Protein AF-A0AA36DBL9-F1 (afdb_monomer_lite)

InterPro domains:
  IPR052501 Alpha-1-2 Fucosyltransferase [PTHR22898] (93-214)

pLDDT: mean 71.45, std 17.38, range [30.16, 93.94]

Organism: NCBI:txid96644

Sequence (233 aa):
MPTIKLHEKGCCRFSSLGALMGRNETALLGTGRYFQSHLYFSHLRTEILKWMQPSKNVTAEAEKVLRKRDVSGNVLCVHARRGDFIHGQADKIGTVFLFSNDPGWLNSTFSAVFHGANRISNGYKTSSLRYIFPDTKSNFVTLVLAHFYCNRVLITAPPSTFAWFMGFLAANGTGKVHFSETYAKPGGGLEKQLIPSEFFLPDWVPLRMHDTSNFEEIRIDEIRPFIPLKNKA

Radius of gyration: 19.04 Å; chains: 1; bounding box: 51×41×48 Å

Secondary structure (DSSP, 8-state):
--EEE-S-S-SS----GGGGTT---S--EEE-S----HHHHGGGHHHHHHHTPPPHHHHHHHHHHHHTTT--SBEEEEEE--SS---------SEEEEEES-HHHHHHHHHHHHHHGGGSSTT---TT-EEE----S-HHHHHHHHHHH-SEEEESSTT-HHHHHHHHHHHHHTPEEEEESGGGSSSSSGGGG--HHHHS-TT-EEE-TT-SSSPPP--GGGSPBP--GGG--

Foldseek 3Di:
DAEDEDAAPAEAFDDDPVVVPPDPDPDYHYDHPLPFFCVVPVVVLLVVLVVLPDDPVLLVLLVVLPVVFPAWWFEEEEEDEPDPDDDFADDDDTEYEYEYPCVPCVVVVVCCRLVVCVVDDDDDDSPHYHYRYRPDPDLSSVLVCQLCAHLEYEAAQQRDSSRSSSQCNGPNRNRAAEHAPVNCDCDDPSNVVHDPNGRDDPRHHYADRPDPPDGDDPDSVSGDIDDRPVRVD

Structure (mmCIF, N/CA/C/O backbone):
data_AF-A0AA36DBL9-F1
#
_entry.id   AF-A0AA36DBL9-F1
#
loop_
_atom_site.group_PDB
_atom_site.id
_atom_site.type_symbol
_atom_site.label_atom_id
_atom_site.label_alt_id
_atom_site.label_comp_id
_atom_site.label_asym_id
_atom_site.label_entity_id
_atom_site.label_seq_id
_atom_site.pdbx_PDB_ins_code
_atom_site.Cartn_x
_atom_site.Cartn_y
_atom_site.Cartn_z
_atom_site.occupancy
_atom_site.B_iso_or_equiv
_atom_site.auth_seq_id
_atom_site.auth_comp_id
_atom_site.auth_asym_id
_atom_site.auth_atom_id
_atom_site.pdbx_PDB_model_num
ATOM 1 N N . MET A 1 1 ? -15.999 18.996 21.331 1.00 67.31 1 MET A N 1
ATOM 2 C CA . MET A 1 1 ? -15.986 17.573 20.926 1.00 67.31 1 MET A CA 1
ATOM 3 C C . MET A 1 1 ? -14.985 16.857 21.821 1.00 67.31 1 MET A C 1
ATOM 5 O O . MET A 1 1 ? -13.871 17.362 21.913 1.00 67.31 1 MET A O 1
ATOM 9 N N . PRO A 1 2 ? -15.365 15.793 22.548 1.00 77.56 2 PRO A N 1
ATOM 10 C CA . PRO A 1 2 ? -14.446 15.074 23.431 1.00 77.56 2 PRO A CA 1
ATOM 11 C C . PRO A 1 2 ? -13.316 14.417 22.635 1.00 77.56 2 PRO A C 1
ATOM 13 O O . PRO A 1 2 ? -13.565 13.832 21.580 1.00 77.56 2 PRO A O 1
ATOM 16 N N . THR A 1 3 ? -12.090 14.494 23.149 1.00 78.88 3 THR A N 1
ATOM 17 C CA . THR A 1 3 ? -10.909 13.883 22.524 1.00 78.88 3 THR A CA 1
ATOM 18 C C . THR A 1 3 ? -10.550 12.588 23.238 1.00 78.88 3 THR A C 1
ATOM 20 O O . THR A 1 3 ? -10.409 12.577 24.460 1.00 78.88 3 THR A O 1
ATOM 23 N N . ILE A 1 4 ? -10.354 11.506 22.484 1.00 77.62 4 ILE A N 1
ATOM 24 C CA . ILE A 1 4 ? -9.941 10.203 23.010 1.00 77.62 4 ILE A CA 1
ATOM 25 C C . ILE A 1 4 ? -8.613 9.801 22.383 1.00 77.62 4 ILE A C 1
ATOM 27 O O . ILE A 1 4 ? -8.449 9.781 21.166 1.00 77.62 4 ILE A O 1
ATOM 31 N N . LYS A 1 5 ? -7.673 9.453 23.256 1.00 74.56 5 LYS A N 1
ATOM 32 C CA . LYS A 1 5 ? -6.329 8.996 22.924 1.00 74.56 5 LYS A CA 1
ATOM 33 C C . LYS A 1 5 ? -6.355 7.494 22.634 1.00 74.56 5 LYS A C 1
ATOM 35 O O . LYS A 1 5 ? -6.494 6.683 23.546 1.00 74.56 5 LYS A O 1
ATOM 40 N N . LEU A 1 6 ? -6.226 7.131 21.365 1.00 74.38 6 LEU A N 1
ATOM 41 C CA . LEU A 1 6 ? -6.146 5.762 20.861 1.00 74.38 6 LEU A CA 1
ATOM 42 C C . LEU A 1 6 ? -4.704 5.484 20.419 1.00 74.38 6 LEU A C 1
ATOM 44 O O . LEU A 1 6 ? -4.117 6.279 19.697 1.00 74.38 6 LEU A O 1
ATOM 48 N N . HIS A 1 7 ? -4.123 4.352 20.820 1.00 71.62 7 HIS A N 1
ATOM 49 C CA . HIS A 1 7 ? -2.805 3.912 20.336 1.00 71.62 7 HIS A CA 1
ATOM 50 C C . HIS A 1 7 ? -1.670 4.967 20.473 1.00 71.62 7 HIS A C 1
ATOM 52 O O . HIS A 1 7 ? -0.977 5.303 19.512 1.00 71.62 7 HIS A O 1
ATOM 58 N N . GLU A 1 8 ? -1.475 5.524 21.678 1.00 66.69 8 GLU A N 1
ATOM 59 C CA . GLU A 1 8 ? -0.403 6.512 21.930 1.00 66.69 8 GLU A CA 1
ATOM 60 C C . GLU A 1 8 ? 0.987 5.899 22.141 1.00 66.69 8 GLU A C 1
ATOM 62 O O . GLU A 1 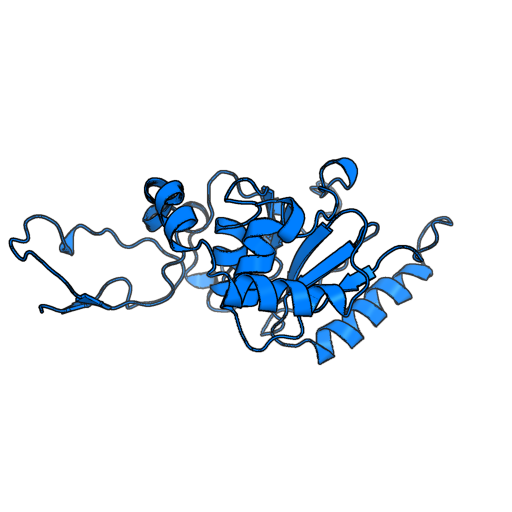8 ? 2.002 6.535 21.844 1.00 66.69 8 GLU A O 1
ATOM 67 N N . LYS A 1 9 ? 1.050 4.688 22.709 1.00 60.41 9 LYS A N 1
ATOM 68 C CA . LYS A 1 9 ? 2.303 4.044 23.120 1.00 60.41 9 LYS A CA 1
ATOM 69 C C . LYS A 1 9 ? 2.741 3.004 22.098 1.00 60.41 9 LYS A C 1
ATOM 71 O O . LYS 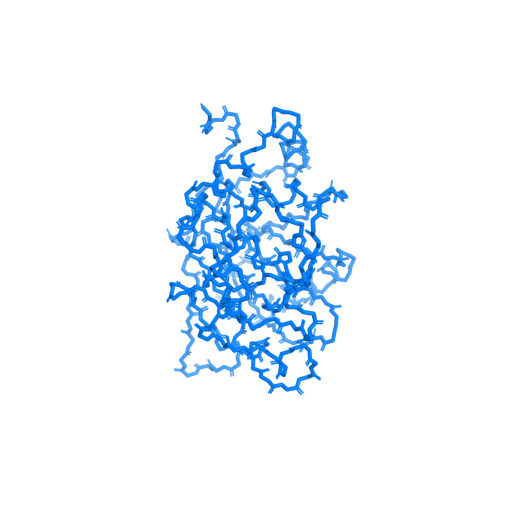A 1 9 ? 2.401 1.830 22.205 1.00 60.41 9 LYS A O 1
ATOM 76 N N . GLY A 1 10 ? 3.561 3.466 21.161 1.00 62.12 10 GLY A N 1
ATOM 77 C CA . GLY A 1 10 ? 4.252 2.628 20.191 1.00 62.12 10 GLY A CA 1
ATOM 78 C C . GLY A 1 10 ? 3.613 2.626 18.808 1.00 62.12 10 GLY A C 1
ATOM 79 O O . GLY A 1 10 ? 2.886 3.545 18.436 1.00 62.12 10 GLY A O 1
ATOM 80 N N . CYS A 1 11 ? 3.954 1.602 18.037 1.00 65.75 11 CYS A N 1
ATOM 81 C CA . CYS A 1 11 ? 3.470 1.345 16.693 1.00 65.75 11 CYS A CA 1
ATOM 82 C C . CYS A 1 11 ? 3.052 -0.124 16.547 1.00 65.75 11 CYS A C 1
ATOM 84 O O . CYS A 1 11 ? 3.432 -0.979 17.347 1.00 65.75 11 CYS A O 1
ATOM 86 N N . CYS 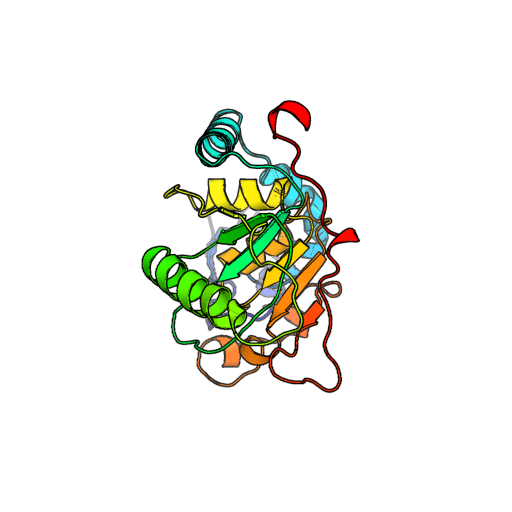A 1 12 ? 2.332 -0.416 15.464 1.00 71.62 12 CYS A N 1
ATOM 87 C CA . CYS A 1 12 ? 2.198 -1.767 14.915 1.00 71.62 12 CYS A CA 1
ATOM 88 C C . CYS A 1 12 ? 1.517 -2.826 15.817 1.00 71.62 12 CYS A C 1
ATOM 90 O O . CYS A 1 12 ? 1.760 -4.021 15.644 1.00 71.62 12 CYS A O 1
ATOM 92 N N . ARG A 1 13 ? 0.635 -2.400 16.734 1.00 77.00 13 ARG A N 1
ATOM 93 C CA . ARG A 1 13 ? -0.280 -3.282 17.489 1.00 77.00 13 ARG A CA 1
ATOM 94 C C . ARG A 1 13 ? -1.725 -2.842 17.330 1.00 77.00 13 ARG A C 1
ATOM 96 O O . ARG A 1 13 ? -2.008 -1.658 17.132 1.00 77.00 13 ARG A O 1
ATOM 103 N N . PHE A 1 14 ? -2.650 -3.772 17.489 1.00 81.44 14 PHE A N 1
ATOM 104 C CA . PHE A 1 14 ? -4.036 -3.424 17.735 1.00 81.44 14 PHE A CA 1
ATOM 105 C C . PHE A 1 14 ? -4.195 -2.865 19.157 1.00 81.44 14 PHE A C 1
ATOM 107 O O . PHE A 1 14 ? -3.431 -3.144 20.082 1.00 81.44 14 PHE A O 1
ATOM 114 N N . SER A 1 15 ? -5.177 -1.998 19.342 1.00 79.31 15 SER A N 1
ATOM 115 C CA . SER A 1 15 ? -5.588 -1.497 20.647 1.00 79.31 15 SER A CA 1
ATOM 116 C C . SER A 1 15 ? -7.101 -1.488 20.635 1.00 79.31 15 SER A C 1
ATOM 118 O O . SER A 1 15 ? -7.711 -0.832 19.791 1.00 79.31 15 SER A O 1
ATOM 120 N N . SER A 1 16 ? -7.704 -2.280 21.520 1.00 75.69 16 SER A N 1
ATOM 121 C CA . SER A 1 16 ? -9.142 -2.503 21.483 1.00 75.69 16 SER A CA 1
ATOM 122 C C . SER A 1 16 ? -9.899 -1.191 21.673 1.00 75.69 16 SER A C 1
ATOM 124 O O . SER A 1 16 ? -9.593 -0.377 22.546 1.00 75.69 16 SER A O 1
ATOM 126 N N . LEU A 1 17 ? -10.947 -1.002 20.874 1.00 75.88 17 LEU A N 1
ATOM 127 C CA . LEU A 1 17 ? -11.831 0.160 20.973 1.00 75.88 17 LEU A CA 1
ATOM 128 C C . LEU A 1 17 ? -12.802 0.058 22.167 1.00 75.88 17 LEU A C 1
ATOM 130 O O . LEU A 1 17 ? -13.795 0.774 22.220 1.00 75.88 17 LEU A O 1
ATOM 134 N N . GLY A 1 18 ? -12.509 -0.796 23.158 1.00 72.69 18 GLY A N 1
ATOM 135 C CA . GLY A 1 18 ? -13.326 -0.982 24.362 1.00 72.69 18 GLY A CA 1
ATOM 136 C C . GLY A 1 18 ? -13.530 0.313 25.154 1.00 72.69 18 GLY A C 1
ATOM 137 O O . GLY A 1 18 ? -14.604 0.529 25.698 1.00 72.69 18 GLY A O 1
ATOM 138 N N . ALA A 1 19 ? -12.558 1.232 25.122 1.00 69.81 19 ALA A N 1
ATOM 139 C CA . ALA A 1 19 ? -12.671 2.570 25.715 1.00 69.81 19 ALA A CA 1
ATOM 140 C C . ALA A 1 19 ? -13.700 3.498 25.019 1.00 69.81 19 ALA A C 1
ATOM 142 O O . ALA A 1 19 ? -13.973 4.595 25.515 1.00 69.81 19 ALA A O 1
ATOM 143 N N . LEU A 1 20 ? -14.250 3.082 23.870 1.00 74.56 20 LEU A N 1
ATOM 144 C CA . LEU A 1 20 ? -15.344 3.748 23.156 1.00 74.56 20 LEU A CA 1
ATOM 145 C C . LEU A 1 20 ? -16.716 3.105 23.435 1.00 74.56 20 LEU A C 1
ATOM 147 O O . LEU A 1 20 ? -17.738 3.695 23.092 1.00 74.56 20 LEU A O 1
ATOM 151 N N . MET A 1 21 ? -16.762 1.917 24.046 1.00 76.88 21 MET A N 1
ATOM 152 C CA . MET A 1 21 ? -18.011 1.205 24.334 1.00 76.88 21 MET A CA 1
ATOM 153 C C . MET A 1 21 ? -18.768 1.871 25.490 1.00 76.88 21 MET A C 1
ATOM 155 O O . MET A 1 21 ? -18.160 2.333 26.453 1.00 76.88 21 MET A O 1
ATOM 159 N N . GLY A 1 22 ? -20.102 1.910 25.407 1.00 76.50 22 GLY A N 1
ATOM 160 C CA . GLY A 1 22 ? -20.957 2.503 26.448 1.00 76.50 22 GLY A CA 1
ATOM 161 C C . GLY A 1 22 ? -20.889 4.034 26.541 1.00 76.50 22 GLY A C 1
ATOM 162 O O . GLY A 1 22 ? -21.310 4.606 27.544 1.00 76.50 22 GLY A O 1
ATOM 163 N N . ARG A 1 23 ? -20.342 4.701 25.519 1.00 79.56 23 ARG A N 1
ATOM 164 C CA . ARG A 1 23 ? -20.275 6.162 25.427 1.00 79.56 23 ARG A CA 1
ATOM 165 C C . ARG A 1 23 ? -21.543 6.743 24.805 1.00 79.56 23 ARG A C 1
ATOM 167 O O . ARG A 1 23 ? -22.031 6.228 23.805 1.00 79.56 23 ARG A O 1
ATOM 174 N N . ASN A 1 24 ? -22.025 7.849 25.372 1.00 84.06 24 ASN A N 1
ATOM 175 C CA . ASN A 1 24 ? -23.260 8.516 24.943 1.00 84.06 24 ASN A CA 1
ATOM 176 C C . ASN A 1 24 ? -23.015 9.698 23.987 1.00 84.06 24 ASN A C 1
ATOM 178 O O . ASN A 1 24 ? -23.967 10.339 23.544 1.00 84.06 24 ASN A O 1
ATOM 182 N N . GLU A 1 25 ? -21.759 10.046 23.693 1.00 85.25 25 GLU A N 1
ATOM 183 C CA . GLU A 1 25 ? -21.456 11.195 22.840 1.00 85.25 25 GLU A CA 1
ATOM 184 C C . GLU A 1 25 ? -21.626 10.866 21.352 1.00 85.25 25 GLU A C 1
ATOM 186 O O . GLU A 1 25 ? -21.047 9.913 20.837 1.00 85.25 25 GLU A O 1
ATOM 191 N N . THR A 1 26 ? -22.365 11.713 20.633 1.00 81.94 26 THR A N 1
ATOM 192 C CA . THR A 1 26 ? -22.662 11.538 19.199 1.00 81.94 26 THR A CA 1
ATOM 193 C C . THR A 1 26 ? -21.453 11.733 18.279 1.00 81.94 26 THR A C 1
ATOM 195 O O . THR A 1 26 ? -21.510 11.371 17.106 1.00 81.94 26 THR A O 1
ATOM 198 N N . ALA A 1 27 ? -20.363 12.321 18.783 1.00 79.25 27 ALA A N 1
ATOM 199 C CA . ALA A 1 27 ? -19.151 12.596 18.022 1.00 79.25 27 ALA A CA 1
ATOM 200 C C . ALA A 1 27 ? -17.919 12.640 18.943 1.00 79.25 27 ALA A C 1
ATOM 202 O O . ALA A 1 27 ? -17.899 13.370 19.937 1.00 79.25 27 ALA A O 1
ATOM 203 N N . LEU A 1 28 ? -16.868 11.898 18.582 1.00 79.88 28 LEU A N 1
ATOM 204 C CA . LEU A 1 28 ? -15.614 11.771 19.334 1.00 79.88 28 LEU A CA 1
ATOM 205 C C . LEU A 1 28 ? -14.413 12.062 18.424 1.00 79.88 28 LEU A C 1
ATOM 207 O O . LEU A 1 28 ? -14.363 11.586 17.291 1.00 79.88 28 LEU A O 1
ATOM 211 N N . LEU A 1 29 ? -13.434 12.826 18.912 1.00 80.06 29 LEU A N 1
ATOM 212 C CA . LEU A 1 29 ? -12.180 13.084 18.204 1.00 80.06 29 LEU A CA 1
ATOM 213 C C . LEU A 1 29 ? -11.121 12.065 18.644 1.00 80.06 29 LEU A C 1
ATOM 215 O O . LEU A 1 29 ? -10.541 12.189 19.721 1.00 80.06 29 LEU A O 1
ATOM 219 N N . GLY A 1 30 ? -10.859 11.059 17.813 1.00 76.38 30 GLY A N 1
ATOM 220 C CA . GLY A 1 30 ? -9.764 10.115 18.039 1.00 76.38 30 GLY A CA 1
ATOM 221 C C . GLY A 1 30 ? -8.406 10.737 17.700 1.00 76.38 30 GLY A C 1
ATOM 222 O O . GLY A 1 30 ? -8.187 11.143 16.561 1.00 76.38 30 GLY A O 1
ATOM 223 N N . THR A 1 31 ? -7.476 10.777 18.653 1.00 74.81 31 THR A N 1
ATOM 224 C CA . THR A 1 31 ? -6.057 11.081 18.401 1.00 74.81 31 THR A CA 1
ATOM 225 C C . THR A 1 31 ? -5.219 9.828 18.597 1.00 74.81 31 THR A C 1
ATOM 227 O O . THR A 1 31 ? -5.442 9.071 19.535 1.00 74.81 31 THR A O 1
ATOM 230 N N . GLY A 1 32 ? -4.250 9.590 17.715 1.00 76.19 32 GLY A N 1
ATOM 231 C CA . GLY A 1 32 ? -3.418 8.393 17.775 1.00 76.19 32 GLY A CA 1
ATOM 232 C C . GLY A 1 32 ? -2.296 8.394 16.755 1.00 76.19 32 GLY A C 1
ATOM 233 O O . GLY A 1 32 ? -2.174 9.323 15.954 1.00 76.19 32 GLY A O 1
ATOM 234 N N . ARG A 1 33 ? -1.455 7.360 16.795 1.00 74.88 33 ARG A N 1
ATOM 235 C CA . ARG A 1 33 ? -0.326 7.200 15.871 1.00 74.88 33 ARG A CA 1
ATOM 236 C C . ARG A 1 33 ? -0.463 5.926 15.052 1.00 74.88 33 ARG A C 1
ATOM 238 O O . ARG A 1 33 ? -1.041 4.948 15.507 1.00 74.88 33 ARG A O 1
ATOM 245 N N . TYR A 1 34 ? 0.146 5.945 13.870 1.00 75.06 34 TYR A N 1
ATOM 246 C CA . TYR A 1 34 ? 0.385 4.806 12.980 1.00 75.06 34 TYR A CA 1
ATOM 247 C C . TYR A 1 34 ? -0.856 4.089 12.426 1.00 75.06 34 TYR A C 1
ATOM 249 O O . TYR A 1 34 ? -0.953 4.015 11.208 1.00 75.06 34 TYR A O 1
ATOM 257 N N . PHE A 1 35 ? -1.799 3.612 13.251 1.00 80.56 35 PHE A N 1
ATOM 258 C CA . PHE A 1 35 ? -3.022 2.910 12.827 1.00 80.56 35 PHE A CA 1
ATOM 259 C C . PHE A 1 35 ? -2.745 1.896 11.698 1.00 80.56 35 PHE A C 1
ATOM 261 O O . PHE A 1 35 ? -3.330 1.939 10.623 1.00 80.56 35 PHE A O 1
ATOM 268 N N . GLN A 1 36 ? -1.795 0.992 11.936 1.00 83.31 36 GLN A N 1
ATOM 269 C CA . GLN A 1 36 ? -1.421 -0.076 11.007 1.00 83.31 36 GLN A CA 1
ATOM 270 C C . GLN A 1 36 ? -1.773 -1.410 11.650 1.00 83.31 36 GLN A C 1
ATOM 272 O O . GLN A 1 36 ? -0.965 -2.013 12.351 1.00 83.31 36 GLN A O 1
ATOM 277 N N . SER A 1 37 ? -3.019 -1.824 11.483 1.00 88.06 37 SER A N 1
ATOM 278 C CA . SER A 1 37 ? -3.482 -3.149 11.873 1.00 88.06 37 SER A CA 1
ATOM 279 C C . SER A 1 37 ? -4.714 -3.479 11.053 1.00 88.06 37 SER A C 1
ATOM 281 O O . SER A 1 37 ? -5.618 -2.650 10.901 1.00 88.06 37 SER A O 1
ATOM 283 N N . HIS A 1 38 ? -4.760 -4.702 10.534 1.00 90.62 38 HIS A N 1
ATOM 284 C CA . HIS A 1 38 ? -5.903 -5.159 9.758 1.00 90.62 38 HIS A CA 1
ATOM 285 C C . HIS A 1 38 ? -7.177 -5.219 10.620 1.00 90.62 38 HIS A C 1
ATOM 287 O O . HIS A 1 38 ? -8.274 -5.038 10.091 1.00 90.62 38 HIS A O 1
ATOM 293 N N . LEU A 1 39 ? -7.040 -5.400 11.938 1.00 89.31 39 LEU A N 1
ATOM 294 C CA . LEU A 1 39 ? -8.149 -5.480 12.891 1.00 89.31 39 LEU A CA 1
ATOM 295 C C . LEU A 1 39 ? -8.943 -4.165 12.990 1.00 89.31 39 LEU A C 1
ATOM 297 O O . LEU A 1 39 ? -10.153 -4.204 13.198 1.00 89.31 39 LEU A O 1
ATOM 301 N N . TYR A 1 40 ? -8.313 -3.006 12.754 1.00 86.81 40 TYR A N 1
ATOM 302 C CA . TYR A 1 40 ? -9.034 -1.727 12.684 1.00 86.81 40 TYR A CA 1
ATOM 303 C C . TYR A 1 40 ? -9.868 -1.571 11.403 1.00 86.81 40 TYR A C 1
ATOM 305 O O . TYR A 1 40 ? -10.924 -0.947 11.445 1.00 86.81 40 TYR A O 1
ATOM 313 N N . PHE A 1 41 ? -9.397 -2.090 10.262 1.00 88.88 41 PHE A N 1
ATOM 314 C CA . PHE A 1 41 ? -9.862 -1.623 8.945 1.00 88.88 41 PHE A CA 1
ATOM 315 C C . PHE A 1 41 ? -10.395 -2.695 7.997 1.00 88.88 41 PHE A C 1
ATOM 317 O O . PHE A 1 41 ? -11.037 -2.340 7.013 1.00 88.88 41 PHE A O 1
ATOM 324 N N . SER A 1 42 ? -10.187 -3.989 8.255 1.00 90.62 42 SER A N 1
ATOM 325 C CA . SER A 1 42 ? -10.607 -5.047 7.314 1.00 90.62 42 SER A CA 1
ATOM 326 C C . SER A 1 42 ? -12.120 -5.064 7.096 1.00 90.62 42 SER A C 1
ATOM 328 O O . SER A 1 42 ? -12.573 -5.158 5.960 1.00 90.62 42 SER A O 1
ATOM 330 N N . HIS A 1 43 ? -12.898 -4.870 8.164 1.00 90.50 43 HIS A N 1
ATOM 331 C CA . HIS A 1 43 ? -14.359 -4.774 8.100 1.00 90.50 43 HIS A CA 1
ATOM 332 C C . HIS A 1 43 ? -14.860 -3.487 7.411 1.00 90.50 43 HIS A C 1
ATOM 334 O O . HIS A 1 43 ? -15.990 -3.445 6.939 1.00 90.50 43 HIS A O 1
ATOM 340 N N . LEU A 1 44 ? -14.011 -2.457 7.305 1.00 91.31 44 LEU A N 1
ATOM 341 C CA . LEU A 1 44 ? -14.288 -1.198 6.603 1.00 91.31 44 LEU A CA 1
ATOM 342 C C . LEU A 1 44 ? -13.630 -1.129 5.218 1.00 91.31 44 LEU A C 1
ATOM 344 O O . LEU A 1 44 ? -13.735 -0.096 4.560 1.00 91.31 44 LEU A O 1
ATOM 348 N N . ARG A 1 45 ? -12.936 -2.184 4.757 1.00 90.50 45 ARG A N 1
ATOM 349 C CA . ARG A 1 45 ? -12.069 -2.131 3.564 1.00 90.50 45 ARG A CA 1
ATOM 350 C C . ARG A 1 45 ? -12.821 -1.616 2.337 1.00 90.50 45 ARG A C 1
ATOM 352 O O . ARG A 1 45 ? -12.323 -0.718 1.669 1.00 90.50 45 ARG A O 1
ATOM 359 N N . THR A 1 46 ? -14.039 -2.102 2.103 1.00 91.94 46 THR A N 1
ATOM 360 C CA . THR A 1 46 ? -14.922 -1.650 1.013 1.00 91.94 46 THR A CA 1
ATOM 361 C C . THR A 1 46 ? -15.229 -0.152 1.075 1.00 91.94 46 THR A C 1
ATOM 363 O O . THR A 1 46 ? -15.186 0.521 0.049 1.00 91.94 46 THR A O 1
ATOM 366 N N . GLU A 1 47 ? -15.494 0.397 2.261 1.00 93.94 47 GLU A N 1
ATOM 367 C CA . GLU A 1 47 ? -15.828 1.817 2.422 1.00 93.94 47 GLU A CA 1
ATOM 368 C C . GLU A 1 47 ? -14.583 2.703 2.356 1.00 93.94 47 GLU A C 1
ATOM 370 O O . GLU A 1 47 ? -14.600 3.729 1.684 1.00 93.94 47 GLU A O 1
ATOM 375 N N . ILE A 1 48 ? -13.459 2.259 2.925 1.00 91.50 48 ILE A N 1
ATOM 376 C CA . ILE A 1 48 ? -12.164 2.939 2.790 1.00 91.50 48 ILE A CA 1
ATOM 377 C C . ILE A 1 48 ? -11.746 3.011 1.316 1.00 91.50 48 ILE A C 1
ATOM 379 O O . ILE A 1 48 ? -11.280 4.054 0.869 1.00 91.50 48 ILE A O 1
ATOM 383 N N . LEU A 1 49 ? -11.957 1.951 0.531 1.00 91.12 49 LEU A N 1
ATOM 384 C CA . LEU A 1 49 ? -11.686 1.958 -0.911 1.00 91.12 49 LEU A CA 1
ATOM 385 C C . LEU A 1 49 ? -12.584 2.941 -1.683 1.00 91.12 49 LEU A C 1
ATOM 387 O O . LEU A 1 49 ? -12.131 3.495 -2.684 1.00 91.12 49 LEU A O 1
ATOM 391 N N . LYS A 1 50 ? -13.815 3.210 -1.218 1.00 91.00 50 LYS A N 1
ATOM 392 C CA . LYS A 1 50 ? -14.675 4.281 -1.761 1.00 91.00 50 LYS A CA 1
ATOM 393 C C . LYS A 1 50 ? -14.193 5.669 -1.329 1.00 91.00 50 LYS A C 1
ATOM 395 O O . LYS A 1 50 ? -14.099 6.561 -2.164 1.00 91.00 50 LYS A O 1
ATOM 400 N N . TRP A 1 51 ? -13.851 5.859 -0.053 1.00 89.81 51 TRP A N 1
ATOM 401 C CA . TRP A 1 51 ? -13.349 7.138 0.475 1.00 89.81 51 TRP A CA 1
ATOM 402 C C . TRP A 1 51 ? -11.995 7.536 -0.128 1.00 89.81 51 TRP A C 1
ATOM 404 O O . TRP A 1 51 ? -11.712 8.720 -0.281 1.00 89.81 51 TRP A O 1
ATOM 414 N N . MET A 1 52 ? -11.173 6.551 -0.494 1.00 87.75 52 MET A N 1
ATOM 415 C CA . MET A 1 52 ? -9.869 6.741 -1.132 1.00 87.75 52 MET A CA 1
ATOM 416 C C . MET A 1 52 ? -9.945 6.848 -2.666 1.00 87.75 52 MET A C 1
ATOM 418 O O . MET A 1 52 ? -8.897 6.938 -3.308 1.00 87.75 52 MET A O 1
ATOM 422 N N . GLN A 1 53 ? -11.144 6.881 -3.268 1.00 89.81 53 GLN A N 1
ATOM 423 C CA . GLN A 1 53 ? -11.279 7.208 -4.690 1.00 89.81 53 GLN A CA 1
ATOM 424 C C . GLN A 1 53 ? -10.769 8.635 -4.947 1.00 89.81 53 GLN A C 1
ATOM 426 O O . GLN A 1 53 ? -11.245 9.586 -4.319 1.00 89.81 53 GLN A O 1
ATOM 431 N N . PRO A 1 54 ? -9.800 8.835 -5.856 1.00 89.44 54 PRO A N 1
ATOM 432 C CA . PRO A 1 54 ? -9.261 10.160 -6.112 1.00 89.44 54 PRO A CA 1
ATOM 433 C C . PRO A 1 54 ? -10.263 11.064 -6.823 1.00 89.44 54 PRO A C 1
ATOM 435 O O . PRO A 1 54 ? -11.044 10.645 -7.676 1.00 89.44 54 PRO A O 1
ATOM 438 N N . SER A 1 55 ? -10.134 12.366 -6.577 1.00 90.38 55 SER A N 1
ATOM 439 C CA . SER A 1 55 ? -10.762 13.366 -7.436 1.00 90.38 55 SER A CA 1
ATOM 440 C C . SER A 1 55 ? -10.174 13.332 -8.856 1.00 90.38 55 SER A C 1
ATOM 442 O O . SER A 1 55 ? -9.056 12.852 -9.090 1.00 90.38 55 SER A O 1
ATOM 444 N N . LYS A 1 56 ? -10.892 13.923 -9.820 1.00 89.56 56 LYS A N 1
ATOM 445 C CA . LYS A 1 56 ? -10.416 14.075 -11.209 1.00 89.56 56 LYS A CA 1
ATOM 446 C C . LYS A 1 56 ? -9.039 14.758 -11.284 1.00 89.56 56 LYS A C 1
ATOM 448 O O . LYS A 1 56 ? -8.211 14.371 -12.103 1.00 89.56 56 LYS A O 1
ATOM 453 N N . ASN A 1 57 ? -8.763 15.710 -10.388 1.00 90.00 57 ASN A N 1
ATOM 454 C CA . ASN A 1 57 ? -7.488 16.432 -10.339 1.00 90.00 57 ASN A CA 1
ATOM 455 C C . ASN A 1 57 ? -6.327 15.531 -9.894 1.00 90.00 57 ASN A C 1
ATOM 457 O O . ASN A 1 57 ? -5.285 15.518 -10.544 1.00 90.00 57 ASN A O 1
ATOM 461 N N . VAL A 1 58 ? -6.520 14.734 -8.835 1.00 89.62 58 VAL A N 1
ATOM 462 C CA . VAL A 1 58 ? -5.504 13.780 -8.349 1.00 89.62 58 VAL A CA 1
ATOM 463 C C . VAL A 1 58 ? -5.272 12.666 -9.373 1.00 89.62 58 VAL A C 1
ATOM 465 O O . VAL A 1 58 ? -4.132 12.293 -9.633 1.00 89.62 58 VAL A O 1
ATOM 468 N N . THR A 1 59 ? -6.340 12.192 -10.020 1.00 89.06 59 THR A N 1
ATOM 469 C CA . THR A 1 59 ? -6.273 11.233 -11.137 1.00 89.06 59 THR A CA 1
ATOM 470 C C . THR A 1 59 ? -5.420 11.783 -12.285 1.00 89.06 59 THR A C 1
ATOM 472 O O . THR A 1 59 ? -4.520 11.105 -12.777 1.00 89.06 59 THR A O 1
ATOM 475 N N . ALA A 1 60 ? -5.640 13.042 -12.677 1.00 88.25 60 ALA A N 1
ATOM 476 C CA . ALA A 1 60 ? -4.860 13.704 -13.720 1.00 88.25 60 ALA A CA 1
ATOM 477 C C . ALA A 1 60 ? -3.394 13.954 -13.314 1.00 88.25 60 ALA A C 1
ATOM 479 O O . ALA A 1 60 ? -2.511 13.898 -14.170 1.00 88.25 60 ALA A O 1
ATOM 480 N N . GLU A 1 61 ? -3.100 14.212 -12.035 1.00 88.81 61 GLU A N 1
ATOM 481 C CA . GLU A 1 61 ? -1.718 14.288 -11.539 1.00 88.81 61 GLU A CA 1
ATOM 482 C C . GLU A 1 61 ? -1.028 12.918 -11.599 1.00 88.81 61 GLU A C 1
ATOM 484 O O . GLU A 1 61 ? 0.070 12.813 -12.148 1.00 88.81 61 GLU A O 1
ATOM 489 N N . ALA A 1 62 ? -1.702 11.857 -11.145 1.00 86.38 62 ALA A N 1
ATOM 490 C CA . ALA A 1 62 ? -1.213 10.484 -11.248 1.00 86.38 62 ALA A CA 1
ATOM 491 C C . ALA A 1 62 ? -0.922 10.095 -12.709 1.00 86.38 62 ALA A C 1
ATOM 493 O O . ALA A 1 62 ? 0.134 9.538 -13.001 1.00 86.38 62 ALA A O 1
ATOM 494 N N . GLU A 1 63 ? -1.788 10.458 -13.663 1.00 84.94 63 GLU A N 1
ATOM 495 C CA . GLU A 1 63 ? -1.491 10.257 -15.085 1.00 84.94 63 GLU A CA 1
ATOM 496 C C . GLU A 1 63 ? -0.284 11.068 -15.577 1.00 84.94 63 GLU A C 1
ATOM 498 O O . GLU A 1 63 ? 0.511 10.543 -16.355 1.00 84.94 63 GLU A O 1
ATOM 503 N N . LYS A 1 64 ? -0.105 12.324 -15.144 1.00 84.75 64 LYS A N 1
ATOM 504 C CA . LYS A 1 64 ? 1.059 13.147 -15.533 1.00 84.75 64 LYS A CA 1
ATOM 505 C C . LYS A 1 64 ? 2.381 12.529 -15.075 1.00 84.75 64 LYS A C 1
ATOM 507 O O . LYS A 1 64 ? 3.351 12.580 -15.830 1.00 84.75 64 LYS A O 1
ATOM 512 N N . VAL A 1 65 ? 2.416 11.921 -13.886 1.00 80.19 65 VAL A N 1
ATOM 513 C CA . VAL A 1 65 ? 3.589 11.182 -13.380 1.00 80.19 65 VAL A CA 1
ATOM 514 C C . VAL A 1 65 ? 3.961 10.026 -14.319 1.00 80.19 65 VAL A C 1
ATOM 516 O O . VAL A 1 65 ? 5.142 9.801 -14.579 1.00 80.19 65 VAL A O 1
ATOM 519 N N . LEU A 1 66 ? 2.965 9.333 -14.878 1.00 76.94 66 LEU A N 1
ATOM 520 C CA . LEU A 1 66 ? 3.158 8.170 -15.752 1.00 76.94 66 LEU A CA 1
ATOM 521 C C . LEU A 1 66 ? 3.467 8.544 -17.204 1.00 76.94 66 LEU A C 1
ATOM 523 O O . LEU A 1 66 ? 4.363 7.966 -17.811 1.00 76.94 66 LEU A O 1
ATOM 527 N N . ARG A 1 67 ? 2.771 9.536 -17.772 1.00 71.56 67 ARG A N 1
ATOM 528 C CA . ARG A 1 67 ? 2.960 9.957 -19.175 1.00 71.56 67 ARG A CA 1
ATOM 529 C C . ARG A 1 67 ? 4.398 10.404 -19.469 1.00 71.56 67 ARG A C 1
ATOM 531 O O . ARG A 1 67 ? 4.869 10.204 -20.580 1.00 71.56 67 ARG A O 1
ATOM 538 N N . LYS A 1 68 ? 5.117 10.936 -18.473 1.00 64.44 68 LYS A N 1
ATOM 539 C CA . LYS A 1 68 ? 6.549 11.291 -18.565 1.00 64.44 68 LYS A CA 1
ATOM 540 C C . LYS A 1 68 ? 7.511 10.087 -18.661 1.00 64.44 68 LYS A C 1
ATOM 542 O O . LYS A 1 68 ? 8.715 10.302 -18.755 1.00 64.44 68 LYS A O 1
ATOM 547 N N . ARG A 1 69 ? 7.029 8.844 -18.533 1.00 65.88 69 ARG A N 1
ATOM 548 C CA . ARG A 1 69 ? 7.858 7.654 -18.247 1.00 65.88 69 ARG A CA 1
ATOM 549 C C . ARG A 1 69 ? 7.650 6.470 -19.206 1.00 65.88 69 ARG A C 1
ATOM 551 O O . ARG A 1 69 ? 8.178 5.402 -18.923 1.00 65.88 69 ARG A O 1
ATOM 558 N N . ASP A 1 70 ? 6.889 6.649 -20.292 1.00 66.75 70 ASP A N 1
ATOM 559 C CA . ASP A 1 70 ? 6.562 5.608 -21.291 1.00 66.75 70 ASP A CA 1
ATOM 560 C C . ASP A 1 70 ? 6.188 4.240 -20.674 1.00 66.75 70 ASP A C 1
ATOM 562 O O . ASP A 1 70 ? 6.821 3.204 -20.885 1.00 66.75 70 ASP A O 1
ATOM 566 N N . VAL A 1 71 ? 5.170 4.245 -19.814 1.00 69.94 71 VAL A N 1
ATOM 567 C CA . VAL A 1 71 ? 4.794 3.052 -19.045 1.00 69.94 71 VAL A CA 1
ATOM 568 C C . VAL A 1 71 ? 4.066 2.039 -19.926 1.00 69.94 71 VAL A C 1
ATOM 570 O O . VAL A 1 71 ? 2.985 2.315 -20.441 1.00 69.94 71 VAL A O 1
ATOM 573 N N . SER A 1 72 ? 4.619 0.833 -20.044 1.00 70.69 72 SER A N 1
ATOM 574 C CA . SER A 1 72 ? 3.958 -0.311 -20.684 1.00 70.69 72 SER A CA 1
ATOM 575 C C . SER A 1 72 ? 4.498 -1.651 -20.153 1.00 70.69 72 SER A C 1
ATOM 577 O O . SER A 1 72 ? 5.549 -1.694 -19.506 1.00 70.69 72 SER A O 1
ATOM 579 N N . GLY A 1 73 ? 3.772 -2.747 -20.400 1.00 73.56 73 GLY A N 1
ATOM 580 C CA . GLY A 1 73 ? 4.077 -4.084 -19.864 1.00 73.56 73 GLY A CA 1
ATOM 581 C C . GLY A 1 73 ? 3.500 -4.340 -18.464 1.00 73.56 73 GLY A C 1
ATOM 582 O O . GLY A 1 73 ? 2.683 -3.563 -17.971 1.00 73.56 73 GLY A O 1
ATOM 583 N N . ASN A 1 74 ? 3.904 -5.447 -17.839 1.00 73.94 74 ASN A N 1
ATOM 584 C CA . ASN A 1 74 ? 3.428 -5.878 -16.517 1.00 73.94 74 ASN A CA 1
ATOM 585 C C . ASN A 1 74 ? 3.992 -4.993 -15.393 1.00 73.94 74 ASN A C 1
ATOM 587 O O . ASN A 1 74 ? 5.166 -4.636 -15.448 1.00 73.94 74 ASN A O 1
ATOM 591 N N . VAL A 1 75 ? 3.181 -4.656 -14.380 1.00 76.00 75 VAL A N 1
ATOM 592 C CA . VAL A 1 75 ? 3.553 -3.710 -13.305 1.00 76.00 75 VAL A CA 1
ATOM 593 C C . VAL A 1 75 ? 3.727 -4.382 -11.939 1.00 76.00 75 VAL A C 1
ATOM 595 O O . VAL A 1 75 ? 2.749 -4.697 -11.263 1.00 76.00 75 VAL A O 1
ATOM 598 N N . LEU A 1 76 ? 4.980 -4.526 -11.494 1.00 81.12 76 LEU A N 1
ATOM 599 C CA . LEU A 1 76 ? 5.310 -4.857 -10.103 1.00 81.12 76 LEU A CA 1
ATOM 600 C C . LEU A 1 76 ? 5.529 -3.574 -9.303 1.00 81.12 76 LEU A C 1
ATOM 602 O O . LEU A 1 76 ? 6.257 -2.686 -9.738 1.00 81.12 76 LEU A O 1
ATOM 606 N N . CYS A 1 77 ? 4.967 -3.495 -8.103 1.00 85.31 77 CYS A N 1
ATOM 607 C CA . CYS A 1 77 ? 5.132 -2.339 -7.234 1.00 85.31 77 CYS A CA 1
ATOM 608 C C . CYS A 1 77 ? 5.976 -2.670 -6.014 1.00 85.31 77 CYS A C 1
ATOM 610 O O . CYS A 1 77 ? 5.596 -3.523 -5.222 1.00 85.31 77 CYS A O 1
ATOM 612 N N . VAL A 1 78 ? 7.093 -1.977 -5.823 1.00 80.62 78 VAL A N 1
ATOM 613 C CA . VAL A 1 78 ? 8.019 -2.220 -4.712 1.00 80.62 78 VAL A CA 1
ATOM 614 C C . VAL A 1 78 ? 8.101 -0.968 -3.856 1.00 80.62 78 VAL A C 1
ATOM 616 O O . VAL A 1 78 ? 8.502 0.083 -4.347 1.00 80.62 78 VAL A O 1
ATOM 619 N N . HIS A 1 79 ? 7.768 -1.072 -2.571 1.00 82.19 79 HIS A N 1
ATOM 620 C CA . HIS A 1 79 ? 8.129 -0.043 -1.602 1.00 82.19 79 HIS A CA 1
ATOM 621 C C . HIS A 1 79 ? 9.466 -0.389 -0.955 1.00 82.19 79 HIS A C 1
ATOM 623 O O . HIS A 1 79 ? 9.573 -1.378 -0.223 1.00 82.19 79 HIS A O 1
ATOM 629 N N . ALA A 1 80 ? 10.441 0.494 -1.161 1.00 68.31 80 ALA A N 1
ATOM 630 C CA . ALA A 1 80 ? 11.754 0.457 -0.541 1.00 68.31 80 ALA A CA 1
ATOM 631 C C . ALA A 1 80 ? 11.961 1.690 0.347 1.00 68.31 80 ALA A C 1
ATOM 633 O O . ALA A 1 80 ? 11.969 2.825 -0.133 1.00 68.31 80 ALA A O 1
ATOM 634 N N . ARG A 1 81 ? 12.185 1.470 1.646 1.00 61.94 81 ARG A N 1
ATOM 635 C CA . ARG A 1 81 ? 12.510 2.527 2.615 1.00 61.94 81 ARG A CA 1
ATOM 636 C C . ARG A 1 81 ? 13.886 2.262 3.201 1.00 61.94 81 ARG A C 1
ATOM 638 O O . ARG A 1 81 ? 14.076 1.303 3.940 1.00 61.94 81 ARG A O 1
ATOM 645 N N . ARG A 1 82 ? 14.826 3.140 2.864 1.00 52.09 82 ARG A N 1
ATOM 646 C CA . ARG A 1 82 ? 16.247 3.046 3.210 1.00 52.09 82 ARG A CA 1
ATOM 647 C C . ARG A 1 82 ? 16.567 3.891 4.445 1.00 52.09 82 ARG A C 1
ATOM 649 O O . ARG A 1 82 ? 17.305 4.868 4.385 1.00 52.09 82 ARG A O 1
ATOM 656 N N . GLY A 1 83 ? 15.933 3.542 5.557 1.00 56.75 83 GLY A N 1
ATOM 657 C CA . GLY A 1 83 ? 16.425 3.962 6.863 1.00 56.75 83 GLY A CA 1
ATOM 658 C C . GLY A 1 83 ? 17.542 3.023 7.319 1.00 56.75 83 GLY A C 1
ATOM 659 O O . GLY A 1 83 ? 18.453 2.673 6.575 1.00 56.75 83 GLY A O 1
ATOM 660 N N . ASP A 1 84 ? 17.363 2.556 8.537 1.00 36.97 84 ASP A N 1
ATOM 661 C CA . ASP A 1 84 ? 18.077 1.563 9.331 1.00 36.97 84 ASP A CA 1
ATOM 662 C C . ASP A 1 84 ? 18.163 0.126 8.745 1.00 36.97 84 ASP A C 1
ATOM 664 O O . ASP A 1 84 ? 18.500 -0.809 9.467 1.00 36.97 84 ASP A O 1
ATOM 668 N N . PHE A 1 85 ? 17.927 -0.077 7.440 1.00 41.97 85 PHE A N 1
ATOM 669 C CA . PHE A 1 85 ? 17.836 -1.411 6.820 1.00 41.97 85 PHE A CA 1
ATOM 670 C C . PHE A 1 85 ? 18.667 -1.538 5.533 1.00 41.97 85 PHE A C 1
ATOM 672 O O . PHE A 1 85 ? 18.454 -0.806 4.564 1.00 41.97 85 PHE A O 1
ATOM 679 N N . ILE A 1 86 ? 19.600 -2.501 5.512 1.00 39.22 86 ILE A N 1
ATOM 680 C CA . ILE A 1 86 ? 20.479 -2.816 4.373 1.00 39.22 86 ILE A CA 1
ATOM 681 C C . ILE A 1 86 ? 20.477 -4.336 4.113 1.00 39.22 86 ILE A C 1
ATOM 683 O O . ILE A 1 86 ? 20.494 -5.115 5.064 1.00 39.22 86 ILE A O 1
ATOM 687 N N . HIS A 1 87 ? 20.553 -4.693 2.821 1.00 36.94 87 HIS A N 1
ATOM 688 C CA . HIS A 1 87 ? 20.769 -6.014 2.193 1.00 36.94 87 HIS A CA 1
ATOM 689 C C . HIS A 1 87 ? 19.528 -6.778 1.687 1.00 36.94 87 HIS A C 1
ATOM 691 O O . HIS A 1 87 ? 18.804 -7.430 2.427 1.00 36.94 87 HIS A O 1
ATOM 697 N N . GLY A 1 88 ? 19.375 -6.787 0.358 1.00 35.34 88 GLY A N 1
ATOM 698 C CA . GLY A 1 88 ? 18.506 -7.694 -0.395 1.00 35.34 88 GLY A CA 1
ATOM 699 C C . GLY A 1 88 ? 18.756 -7.548 -1.900 1.00 35.34 88 GLY A C 1
ATOM 700 O O . GLY A 1 88 ? 18.760 -6.429 -2.410 1.00 35.34 88 GLY A O 1
ATOM 701 N N . GLN A 1 89 ? 18.999 -8.660 -2.598 1.00 30.97 89 GLN A N 1
ATOM 702 C CA . GLN A 1 89 ? 19.053 -8.732 -4.066 1.00 30.97 89 GLN A CA 1
ATOM 703 C C . GLN A 1 89 ? 17.722 -9.283 -4.608 1.00 30.97 89 GLN A C 1
ATOM 705 O O . GLN A 1 89 ? 16.959 -9.893 -3.860 1.00 30.97 89 GLN A O 1
ATOM 710 N N . ALA A 1 90 ? 17.436 -9.057 -5.891 1.00 36.12 90 ALA A N 1
ATOM 711 C CA . ALA A 1 90 ? 16.284 -9.627 -6.592 1.00 36.12 90 ALA A CA 1
ATOM 712 C C . ALA A 1 90 ? 16.586 -9.753 -8.098 1.00 36.12 90 ALA A C 1
ATOM 714 O O . ALA A 1 90 ? 17.475 -9.065 -8.600 1.00 36.12 90 ALA A O 1
ATOM 715 N N . ASP A 1 91 ? 15.834 -10.603 -8.802 1.00 30.16 91 ASP A N 1
ATOM 716 C CA . ASP A 1 91 ? 16.030 -10.930 -10.223 1.00 30.16 91 ASP A CA 1
ATOM 717 C C . ASP A 1 91 ? 14.811 -10.575 -11.117 1.00 30.16 91 ASP A C 1
ATOM 719 O O . ASP A 1 91 ? 13.817 -10.012 -10.657 1.00 30.16 91 ASP A O 1
ATOM 723 N N . LYS A 1 92 ? 14.963 -10.791 -12.434 1.00 38.22 92 LYS A N 1
ATOM 724 C CA . LYS A 1 92 ? 14.163 -10.249 -13.567 1.00 38.22 92 LYS A CA 1
ATOM 725 C C . LYS A 1 92 ? 12.746 -10.892 -13.647 1.00 38.22 92 LYS A C 1
ATOM 727 O O . LYS A 1 92 ? 12.571 -11.966 -13.096 1.00 38.22 92 LYS A O 1
ATOM 732 N N . ILE A 1 93 ? 11.692 -10.386 -14.322 1.00 32.91 93 ILE A N 1
ATOM 733 C CA . ILE A 1 93 ? 11.490 -9.391 -15.412 1.00 32.91 93 ILE A CA 1
ATOM 734 C C . ILE A 1 93 ? 10.164 -8.602 -15.176 1.00 32.91 93 ILE A C 1
ATOM 736 O O . ILE A 1 93 ? 9.222 -9.147 -14.612 1.00 32.91 93 ILE A O 1
ATOM 740 N N . GLY A 1 94 ? 10.031 -7.357 -15.671 1.00 45.66 94 GLY A N 1
ATOM 741 C CA . GLY A 1 94 ? 8.788 -6.556 -15.655 1.00 45.66 94 GLY A CA 1
ATOM 742 C C . GLY A 1 94 ? 9.014 -5.031 -15.689 1.00 45.66 94 GLY A C 1
ATOM 743 O O . GLY A 1 94 ? 10.149 -4.561 -15.640 1.00 45.66 94 GLY A O 1
ATOM 744 N N . THR A 1 95 ? 7.949 -4.227 -15.732 1.00 46.53 95 THR A N 1
ATOM 745 C CA . THR A 1 95 ? 8.035 -2.796 -15.386 1.00 46.53 95 THR A CA 1
ATOM 746 C C . THR A 1 95 ? 7.855 -2.669 -13.875 1.00 46.53 95 THR A C 1
ATOM 748 O O . THR A 1 95 ? 6.827 -3.060 -13.324 1.00 46.53 95 THR A O 1
ATOM 751 N N . VAL A 1 96 ? 8.857 -2.133 -13.183 1.00 57.56 96 VAL A N 1
ATOM 752 C CA . VAL A 1 96 ? 8.878 -2.055 -11.722 1.00 57.56 96 VAL A CA 1
ATOM 753 C C . VAL A 1 96 ? 8.663 -0.611 -11.277 1.00 57.56 96 VAL A C 1
ATOM 755 O O . VAL A 1 96 ? 9.488 0.272 -11.513 1.00 57.56 96 VAL A O 1
ATOM 758 N N . PHE A 1 97 ? 7.544 -0.362 -10.608 1.00 54.41 97 PHE A N 1
ATOM 759 C CA . PHE A 1 97 ? 7.280 0.899 -9.930 1.00 54.41 97 PHE A CA 1
ATOM 760 C C . PHE A 1 97 ? 8.009 0.868 -8.592 1.00 54.41 97 PHE A C 1
ATOM 762 O O . PHE A 1 97 ? 7.662 0.085 -7.705 1.00 54.41 97 PHE A O 1
ATOM 769 N N . LEU A 1 98 ? 9.028 1.710 -8.455 1.00 60.38 98 LEU A N 1
ATOM 770 C CA . LEU A 1 98 ? 9.820 1.813 -7.242 1.00 60.38 98 LEU A CA 1
ATOM 771 C C . LEU A 1 98 ? 9.354 3.017 -6.423 1.00 60.38 98 LEU A C 1
ATOM 773 O O . LEU A 1 98 ? 9.559 4.178 -6.783 1.00 60.38 98 LEU A O 1
ATOM 777 N N . PHE A 1 99 ? 8.733 2.720 -5.291 1.00 57.91 99 PHE A N 1
ATOM 778 C CA . PHE A 1 99 ? 8.246 3.682 -4.320 1.00 57.91 99 PHE A CA 1
ATOM 779 C C . PHE A 1 99 ? 9.286 3.831 -3.208 1.00 57.91 99 PHE A C 1
ATOM 781 O O . PHE A 1 99 ? 9.455 2.932 -2.385 1.00 57.91 99 PHE A O 1
ATOM 788 N N . SER A 1 100 ? 9.996 4.959 -3.177 1.00 54.41 100 SER A N 1
ATOM 789 C CA . SER A 1 100 ? 10.990 5.241 -2.139 1.00 54.41 100 SER A CA 1
ATOM 790 C C . SER A 1 100 ? 10.981 6.698 -1.710 1.00 54.41 100 SER A C 1
ATOM 792 O O . SER A 1 100 ? 10.718 7.593 -2.510 1.00 54.41 100 SER A O 1
ATOM 794 N N . ASN A 1 101 ? 11.317 6.921 -0.441 1.00 53.50 101 ASN A N 1
ATOM 795 C CA . ASN A 1 101 ? 11.582 8.238 0.123 1.00 53.50 101 ASN A CA 1
ATOM 796 C C . ASN A 1 101 ? 13.020 8.735 -0.143 1.00 53.50 101 ASN A C 1
ATOM 798 O O . ASN A 1 101 ? 13.316 9.884 0.170 1.00 53.50 101 ASN A O 1
ATOM 802 N N . ASP A 1 102 ? 13.895 7.897 -0.711 1.00 51.44 102 ASP A N 1
ATOM 803 C CA . ASP A 1 102 ? 15.252 8.250 -1.153 1.00 51.44 102 ASP A CA 1
ATOM 804 C C . ASP A 1 102 ? 15.459 7.779 -2.611 1.00 51.44 102 ASP A C 1
ATOM 806 O O . ASP A 1 102 ? 16.030 6.712 -2.859 1.00 51.44 102 ASP A O 1
ATOM 810 N N . PRO A 1 103 ? 14.962 8.538 -3.609 1.00 58.06 103 PRO A N 1
ATOM 811 C CA . PRO A 1 103 ? 15.090 8.161 -5.016 1.00 58.06 103 PRO A CA 1
ATOM 812 C C . PRO A 1 103 ? 16.540 8.227 -5.518 1.00 58.06 103 PRO A C 1
ATOM 814 O O . PRO A 1 103 ? 16.873 7.537 -6.478 1.00 58.06 103 PRO A O 1
ATOM 817 N N . GLY A 1 104 ? 17.411 9.019 -4.878 1.00 55.66 104 GLY A N 1
ATOM 818 C CA . GLY A 1 104 ? 18.818 9.157 -5.260 1.00 55.66 104 GLY A CA 1
ATOM 819 C C . GLY A 1 104 ? 19.621 7.895 -4.955 1.00 55.66 104 GLY A C 1
ATOM 820 O O . GLY A 1 104 ? 20.263 7.341 -5.850 1.00 55.66 104 GLY A O 1
ATOM 821 N N . TRP A 1 105 ? 19.527 7.391 -3.720 1.00 57.12 105 TRP A N 1
ATOM 822 C CA . TRP A 1 105 ? 20.118 6.104 -3.342 1.00 57.12 105 TRP A CA 1
ATOM 823 C C . TRP A 1 105 ? 19.494 4.937 -4.095 1.00 57.12 105 TRP A C 1
ATOM 825 O O . TRP A 1 105 ? 20.199 4.008 -4.488 1.00 57.12 105 TRP A O 1
ATOM 835 N N . LEU A 1 106 ? 18.175 4.965 -4.291 1.00 56.75 106 LEU A N 1
ATOM 836 C CA . LEU A 1 106 ? 17.487 3.879 -4.970 1.00 56.75 106 LEU A CA 1
ATOM 837 C C . LEU A 1 106 ? 17.943 3.790 -6.431 1.00 56.75 106 LEU A C 1
ATOM 839 O O . LEU A 1 106 ? 18.245 2.698 -6.898 1.00 56.75 106 LEU A O 1
ATOM 843 N N . ASN A 1 107 ? 18.098 4.927 -7.118 1.00 57.59 107 ASN A N 1
ATOM 844 C CA . ASN A 1 107 ? 18.643 4.978 -8.473 1.00 57.59 107 ASN A CA 1
ATOM 845 C C . ASN A 1 107 ? 20.086 4.449 -8.547 1.00 57.59 107 ASN A C 1
ATOM 847 O O . ASN A 1 107 ? 20.379 3.632 -9.416 1.00 57.59 107 ASN A O 1
ATOM 851 N N . SER A 1 108 ? 20.983 4.843 -7.633 1.00 54.97 108 SER A N 1
ATOM 852 C CA . SER A 1 108 ? 22.370 4.347 -7.645 1.00 54.97 108 SER A CA 1
ATOM 853 C C . SER A 1 108 ? 22.480 2.869 -7.252 1.00 54.97 108 SER A C 1
ATOM 855 O O . SER A 1 108 ? 23.252 2.127 -7.859 1.00 54.97 108 SER A O 1
ATOM 857 N N . THR A 1 109 ? 21.676 2.411 -6.291 1.00 53.19 109 THR A N 1
ATOM 858 C CA . THR A 1 109 ? 21.776 1.057 -5.725 1.00 53.19 109 THR A CA 1
ATOM 859 C C . THR A 1 109 ? 21.026 0.013 -6.540 1.00 53.19 109 THR A C 1
ATOM 861 O O . THR A 1 109 ? 21.580 -1.059 -6.765 1.00 53.19 109 THR A O 1
ATOM 864 N N . PHE A 1 110 ? 19.820 0.297 -7.052 1.00 55.56 110 PHE A N 1
ATOM 865 C CA . PHE A 1 110 ? 19.169 -0.624 -7.997 1.00 55.56 110 PHE A CA 1
ATOM 866 C C . PHE A 1 110 ? 19.986 -0.735 -9.284 1.00 55.56 110 PHE A C 1
ATOM 868 O O . PHE A 1 110 ? 20.188 -1.847 -9.763 1.00 55.56 110 PHE A O 1
ATOM 875 N N . SER A 1 111 ? 20.550 0.373 -9.779 1.00 51.59 111 SER A N 1
ATOM 876 C CA . SER A 1 111 ? 21.505 0.314 -10.888 1.00 51.59 111 SER A CA 1
ATOM 877 C C . SER A 1 111 ? 22.692 -0.592 -10.543 1.00 51.59 111 SER A C 1
ATOM 879 O O . SER A 1 111 ? 22.963 -1.534 -11.279 1.00 51.59 111 SER A O 1
ATOM 881 N N . ALA A 1 112 ? 23.365 -0.392 -9.405 1.00 42.84 112 ALA A N 1
ATOM 882 C CA . ALA A 1 112 ? 24.520 -1.210 -9.023 1.00 42.84 112 ALA A CA 1
ATOM 883 C C . ALA A 1 112 ? 24.189 -2.705 -8.828 1.00 42.84 112 ALA A C 1
ATOM 885 O O . ALA A 1 112 ? 24.938 -3.560 -9.297 1.00 42.84 112 ALA A O 1
ATOM 886 N N . VAL A 1 113 ? 23.069 -3.037 -8.178 1.00 47.78 113 VAL A N 1
ATOM 887 C CA . VAL A 1 113 ? 22.668 -4.428 -7.901 1.00 47.78 113 VAL A CA 1
ATOM 888 C C . VAL A 1 113 ? 22.233 -5.150 -9.178 1.00 47.78 113 VAL A C 1
ATOM 890 O O . VAL A 1 113 ? 22.738 -6.236 -9.459 1.00 47.78 113 VAL A O 1
ATOM 893 N N . PHE A 1 114 ? 21.359 -4.549 -9.991 1.00 48.22 114 PHE A N 1
ATOM 894 C CA . PHE A 1 114 ? 20.814 -5.205 -11.186 1.00 48.22 114 PHE A CA 1
ATOM 895 C C . PHE A 1 114 ? 21.749 -5.123 -12.404 1.00 48.22 114 PHE A C 1
ATOM 897 O O . PHE A 1 114 ? 21.790 -6.066 -13.195 1.00 48.22 114 PHE A O 1
ATOM 904 N N . HIS A 1 115 ? 22.570 -4.072 -12.549 1.00 40.75 115 HIS A N 1
ATOM 905 C CA . HIS A 1 115 ? 23.667 -4.099 -13.526 1.00 40.75 115 HIS A CA 1
ATOM 906 C C . HIS A 1 115 ? 24.835 -4.978 -13.051 1.00 40.75 115 HIS A C 1
ATOM 908 O O . HIS A 1 115 ? 25.498 -5.574 -13.894 1.00 40.75 115 HIS A O 1
ATOM 914 N N . GLY A 1 116 ? 25.054 -5.142 -11.740 1.00 37.41 116 GLY A N 1
ATOM 915 C CA . GLY A 1 116 ? 26.003 -6.119 -11.188 1.00 37.41 116 GLY A CA 1
ATOM 916 C C . GLY A 1 116 ? 25.589 -7.571 -11.459 1.00 37.41 116 GLY A C 1
ATOM 917 O O . GLY A 1 116 ? 26.424 -8.394 -11.840 1.00 37.41 116 GLY A O 1
ATOM 918 N N . ALA A 1 117 ? 24.287 -7.866 -11.384 1.00 39.75 117 ALA A N 1
ATOM 919 C CA . ALA A 1 117 ? 23.704 -9.170 -11.714 1.00 39.75 117 ALA A CA 1
ATOM 920 C C . ALA A 1 117 ? 23.884 -9.598 -13.192 1.00 39.75 117 ALA A C 1
ATOM 922 O O . ALA A 1 117 ? 23.694 -10.770 -13.512 1.00 39.75 117 ALA A O 1
ATOM 923 N N . ASN A 1 118 ? 24.345 -8.716 -14.095 1.00 35.19 118 ASN A N 1
ATOM 924 C CA . ASN A 1 118 ? 24.771 -9.123 -15.447 1.00 35.19 118 ASN A CA 1
ATOM 925 C C . ASN A 1 118 ? 25.973 -10.083 -15.464 1.00 35.19 118 ASN A C 1
ATOM 927 O O . ASN A 1 118 ? 26.278 -10.641 -16.516 1.00 35.19 118 ASN A O 1
ATOM 931 N N . ARG A 1 119 ? 26.686 -10.268 -14.344 1.00 37.34 119 ARG A N 1
ATOM 932 C CA . ARG A 1 119 ? 27.877 -11.128 -14.293 1.00 37.34 119 ARG A CA 1
ATOM 933 C C . ARG A 1 119 ? 27.638 -12.563 -13.824 1.00 37.34 119 ARG A C 1
ATOM 935 O O . ARG A 1 119 ? 28.550 -13.367 -13.986 1.00 37.34 119 ARG A O 1
ATOM 942 N N . ILE A 1 120 ? 26.466 -12.912 -13.281 1.00 39.31 120 ILE A N 1
ATOM 943 C CA . ILE A 1 120 ? 26.207 -14.265 -12.751 1.00 39.31 120 ILE A CA 1
ATOM 944 C C . ILE A 1 120 ? 24.785 -14.741 -13.096 1.00 39.31 120 ILE A C 1
ATOM 946 O O . ILE A 1 120 ? 23.877 -14.638 -12.279 1.00 39.31 120 ILE A O 1
ATOM 950 N N . SER A 1 121 ? 24.602 -15.262 -14.318 1.00 34.41 121 SER A N 1
ATOM 951 C CA . SER A 1 121 ? 23.795 -16.465 -14.654 1.00 34.41 121 SER A CA 1
ATOM 952 C C . SER A 1 121 ? 23.379 -16.515 -16.139 1.00 34.41 121 SER A C 1
ATOM 954 O O . SER A 1 121 ? 22.598 -15.702 -16.631 1.00 34.41 121 SER A O 1
ATOM 956 N N . ASN A 1 122 ? 23.891 -17.526 -16.849 1.00 33.12 122 ASN A N 1
ATOM 957 C CA . ASN A 1 122 ? 23.289 -18.207 -18.007 1.00 33.12 122 ASN A CA 1
ATOM 958 C C . ASN A 1 122 ? 22.491 -17.366 -19.034 1.00 33.12 122 ASN A C 1
ATOM 960 O O . ASN A 1 122 ? 21.338 -17.665 -19.321 1.00 33.12 122 ASN A O 1
ATOM 964 N N . GLY A 1 123 ? 23.114 -16.362 -19.660 1.00 32.72 123 GLY A N 1
ATOM 965 C CA . GLY A 1 123 ? 22.701 -15.859 -20.986 1.00 32.72 123 GLY A CA 1
ATOM 966 C C . GLY A 1 123 ? 21.409 -15.028 -21.089 1.00 32.72 123 GLY A C 1
ATOM 967 O O . GLY A 1 123 ? 21.129 -14.484 -22.160 1.00 32.72 123 GLY A O 1
ATOM 968 N N . TYR A 1 124 ? 20.637 -14.860 -20.013 1.00 35.75 124 TYR A N 1
ATOM 969 C CA . TYR A 1 124 ? 19.407 -14.057 -20.025 1.00 35.75 124 TYR A CA 1
ATOM 970 C C . TYR A 1 124 ? 19.701 -12.549 -19.949 1.00 35.75 124 TYR A C 1
ATOM 972 O O . TYR A 1 124 ? 20.009 -12.019 -18.877 1.00 35.75 124 TYR A O 1
ATOM 980 N N . LYS A 1 125 ? 19.560 -11.844 -21.084 1.00 35.81 125 LYS A N 1
ATOM 981 C CA . LYS A 1 125 ? 19.743 -10.382 -21.193 1.00 35.81 125 LYS A CA 1
ATOM 982 C C . LYS A 1 125 ? 18.840 -9.616 -20.210 1.00 35.81 125 LYS A C 1
ATOM 984 O O . LYS A 1 125 ? 17.621 -9.748 -20.252 1.00 35.81 125 LYS A O 1
ATOM 989 N N . THR A 1 126 ? 19.424 -8.733 -19.394 1.00 43.38 126 THR A N 1
ATOM 990 C CA . THR A 1 126 ? 18.721 -7.865 -18.417 1.00 43.38 126 THR A CA 1
ATOM 991 C C . THR A 1 126 ? 17.881 -6.735 -19.035 1.00 43.38 126 THR A C 1
ATOM 993 O O . THR A 1 126 ? 17.327 -5.913 -18.311 1.00 43.38 126 THR A O 1
ATOM 996 N N . SER A 1 127 ? 17.831 -6.614 -20.362 1.00 46.28 127 SER A N 1
ATOM 997 C CA . SER A 1 127 ? 17.529 -5.363 -21.077 1.00 46.28 127 SER A CA 1
ATOM 998 C C . SER A 1 127 ? 16.051 -4.938 -21.141 1.00 46.28 127 SER A C 1
ATOM 1000 O O . SER A 1 127 ? 15.736 -4.005 -21.871 1.00 46.28 127 SER A O 1
ATOM 1002 N N . SER A 1 128 ? 15.142 -5.612 -20.432 1.00 51.66 128 SER A N 1
ATOM 1003 C CA . SER A 1 128 ? 13.686 -5.376 -20.498 1.00 51.66 128 SER A CA 1
ATOM 1004 C C . SER A 1 128 ? 13.056 -4.824 -19.211 1.00 51.66 128 SER A C 1
ATOM 1006 O O . SER A 1 128 ? 11.877 -4.470 -19.220 1.00 51.66 128 SER A O 1
ATOM 1008 N N . LEU A 1 129 ? 13.815 -4.718 -18.113 1.00 54.16 129 LEU A N 1
ATOM 1009 C CA . LEU A 1 129 ? 13.352 -4.090 -16.871 1.00 54.16 129 LEU A CA 1
ATOM 1010 C C . LEU A 1 129 ? 13.294 -2.562 -17.034 1.00 54.16 129 LEU A C 1
ATOM 1012 O O . LEU A 1 129 ? 14.302 -1.932 -17.354 1.00 54.16 129 LEU A O 1
ATOM 1016 N N . ARG A 1 130 ? 12.132 -1.951 -16.768 1.00 61.53 130 ARG A N 1
ATOM 1017 C CA . ARG A 1 130 ? 11.980 -0.485 -16.683 1.00 61.53 130 ARG A CA 1
ATOM 1018 C C . ARG A 1 130 ? 11.581 -0.071 -15.278 1.00 61.53 130 ARG A C 1
ATOM 1020 O O . ARG A 1 130 ? 10.616 -0.601 -14.735 1.00 61.53 130 ARG A O 1
ATOM 1027 N N . TYR A 1 131 ? 12.295 0.901 -14.719 1.00 66.75 131 TYR A N 1
ATOM 1028 C CA . TYR A 1 131 ? 12.062 1.403 -13.367 1.00 66.75 131 TYR A CA 1
ATOM 1029 C C . TYR A 1 131 ? 11.358 2.755 -13.401 1.00 66.75 131 TYR A C 1
ATOM 1031 O O . TYR A 1 131 ? 11.808 3.687 -14.070 1.00 66.75 131 TYR A O 1
ATOM 1039 N N . ILE A 1 132 ? 10.257 2.873 -12.662 1.00 66.12 132 ILE A N 1
ATOM 1040 C CA . ILE A 1 132 ? 9.481 4.109 -12.568 1.00 66.12 132 ILE A CA 1
ATOM 1041 C C . ILE A 1 132 ? 9.498 4.591 -11.130 1.00 66.12 132 ILE A C 1
ATOM 1043 O O . ILE A 1 132 ? 8.935 3.959 -10.241 1.00 66.12 132 ILE A O 1
ATOM 1047 N N . PHE A 1 133 ? 10.107 5.755 -10.941 1.00 69.88 133 PHE A N 1
ATOM 1048 C CA . PHE A 1 133 ? 10.048 6.530 -9.713 1.00 69.88 1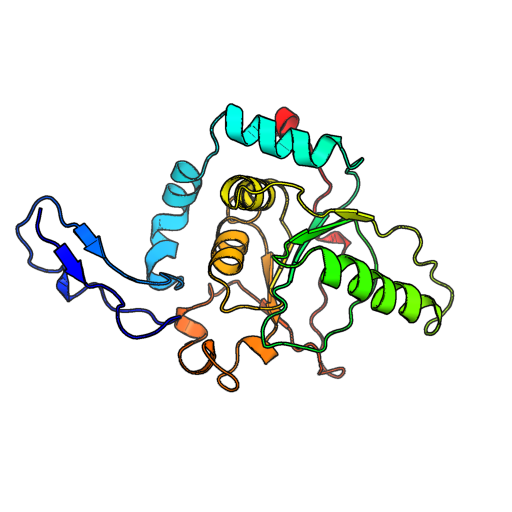33 PHE A CA 1
ATOM 1049 C C . PHE A 1 133 ? 8.920 7.557 -9.876 1.00 69.88 133 PHE A C 1
ATOM 1051 O O . PHE A 1 133 ? 9.001 8.385 -10.799 1.00 69.88 133 PHE A O 1
ATOM 1058 N N . PRO A 1 134 ? 7.865 7.520 -9.041 1.00 69.56 134 PRO A N 1
ATOM 1059 C CA . PRO A 1 134 ? 6.822 8.535 -9.051 1.00 69.56 134 PRO A CA 1
ATOM 1060 C C . PRO A 1 134 ? 7.404 9.899 -8.676 1.00 69.56 134 PRO A C 1
ATOM 1062 O O . PRO A 1 134 ? 7.665 10.184 -7.512 1.00 69.56 134 PRO A O 1
ATOM 1065 N N . ASP A 1 135 ? 7.616 10.744 -9.681 1.00 68.00 135 ASP A N 1
ATOM 1066 C CA . ASP A 1 135 ? 8.099 12.115 -9.516 1.00 68.00 135 ASP A CA 1
ATOM 1067 C C . ASP A 1 135 ? 6.941 13.027 -9.073 1.00 68.00 135 ASP A C 1
ATOM 1069 O O . ASP A 1 135 ? 6.385 13.807 -9.846 1.00 68.00 135 ASP A O 1
ATOM 1073 N N . THR A 1 136 ? 6.509 12.841 -7.825 1.00 73.31 136 THR A N 1
ATOM 1074 C CA . THR A 1 136 ? 5.517 13.671 -7.134 1.00 73.31 136 THR A CA 1
ATOM 1075 C C . THR A 1 136 ? 5.906 13.836 -5.667 1.00 73.31 136 THR A C 1
ATOM 1077 O O . THR A 1 136 ? 6.459 12.936 -5.037 1.00 73.31 136 THR A O 1
ATOM 1080 N N . LYS A 1 137 ? 5.583 15.002 -5.103 1.00 75.75 137 LYS A N 1
ATOM 1081 C CA . LYS A 1 137 ? 5.702 15.277 -3.663 1.00 75.75 137 LYS A CA 1
ATOM 1082 C C . LYS A 1 137 ? 4.467 14.807 -2.878 1.00 75.75 137 LYS A C 1
ATOM 1084 O O . LYS A 1 137 ? 4.449 14.899 -1.654 1.00 75.75 137 LYS A O 1
ATOM 1089 N N . SER A 1 138 ? 3.425 14.332 -3.566 1.00 84.94 138 SER A N 1
ATOM 1090 C CA . SER A 1 138 ? 2.155 13.926 -2.969 1.00 84.94 138 SER A CA 1
ATOM 1091 C C . SER A 1 138 ? 2.113 12.423 -2.705 1.00 84.94 138 SER A C 1
ATOM 1093 O O . SER A 1 138 ? 1.868 11.620 -3.604 1.00 84.94 138 SER A O 1
ATOM 1095 N N . ASN A 1 139 ? 2.252 12.037 -1.433 1.00 83.44 139 ASN A N 1
ATOM 1096 C CA . ASN A 1 139 ? 2.040 10.653 -0.996 1.00 83.44 139 ASN A CA 1
ATOM 1097 C C . ASN A 1 139 ? 0.658 10.115 -1.415 1.00 83.44 139 ASN A C 1
ATOM 1099 O O . ASN A 1 139 ? 0.531 8.932 -1.715 1.00 83.44 139 ASN A O 1
ATOM 1103 N N . PHE A 1 140 ? -0.374 10.962 -1.480 1.00 88.31 140 PHE A N 1
ATOM 1104 C CA . PHE A 1 140 ? -1.708 10.529 -1.899 1.00 88.31 140 PHE A CA 1
ATOM 1105 C C . PHE A 1 140 ? -1.756 10.149 -3.386 1.00 88.31 140 PHE A C 1
ATOM 1107 O O . PHE A 1 140 ? -2.312 9.111 -3.727 1.00 88.31 140 PHE A O 1
ATOM 1114 N N . VAL A 1 141 ? -1.092 10.908 -4.266 1.00 88.25 141 VAL A N 1
ATOM 1115 C CA . VAL A 1 141 ? -0.942 10.548 -5.693 1.00 88.25 141 VAL A CA 1
ATOM 1116 C C . VAL A 1 141 ? -0.202 9.217 -5.833 1.00 88.25 141 VAL A C 1
ATOM 1118 O O . VAL A 1 141 ? -0.593 8.360 -6.623 1.00 88.25 141 VAL A O 1
ATOM 1121 N N . THR A 1 142 ? 0.817 8.997 -5.006 1.00 85.56 142 THR A N 1
ATOM 1122 C CA . THR A 1 142 ? 1.564 7.739 -4.951 1.00 85.56 142 THR A CA 1
ATOM 1123 C C . THR A 1 142 ? 0.698 6.556 -4.482 1.00 85.56 142 THR A C 1
ATOM 1125 O O . THR A 1 142 ? 0.772 5.476 -5.068 1.00 85.56 142 THR A O 1
ATOM 1128 N N . LEU A 1 143 ? -0.181 6.747 -3.489 1.00 89.56 143 LEU A N 1
ATOM 1129 C CA . LEU A 1 143 ? -1.170 5.736 -3.075 1.00 89.56 143 LEU A CA 1
ATOM 1130 C C . LEU A 1 143 ? -2.234 5.478 -4.152 1.00 89.56 143 LEU A C 1
ATOM 1132 O O . LEU A 1 143 ? -2.657 4.340 -4.323 1.00 89.56 143 LEU A O 1
ATOM 1136 N N . VAL A 1 144 ? -2.634 6.497 -4.914 1.00 89.75 144 VAL A N 1
ATOM 1137 C CA . VAL A 1 144 ? -3.565 6.365 -6.048 1.00 89.75 144 VAL A CA 1
ATOM 1138 C C . VAL A 1 144 ? -2.953 5.532 -7.173 1.00 89.75 144 VAL A C 1
ATOM 1140 O O . VAL A 1 144 ? -3.623 4.657 -7.725 1.00 89.75 144 VAL A O 1
ATOM 1143 N N . LEU A 1 145 ? -1.662 5.721 -7.470 1.00 87.31 145 LEU A N 1
ATOM 1144 C CA . LEU A 1 145 ? -0.937 4.819 -8.367 1.00 87.31 145 LEU A CA 1
ATOM 1145 C C . LEU A 1 145 ? -0.997 3.373 -7.852 1.00 87.31 145 LEU A C 1
ATOM 1147 O O . LEU A 1 145 ? -1.273 2.458 -8.629 1.00 87.31 145 LEU A O 1
ATOM 1151 N N . ALA A 1 146 ? -0.826 3.164 -6.545 1.00 88.00 146 ALA A N 1
ATOM 1152 C CA . ALA A 1 146 ? -0.908 1.828 -5.971 1.00 88.00 146 ALA A CA 1
ATOM 1153 C C . ALA A 1 146 ? -2.303 1.200 -6.060 1.00 88.00 146 ALA A C 1
ATOM 1155 O O . ALA A 1 146 ? -2.451 0.052 -6.492 1.00 88.00 146 ALA A O 1
ATOM 1156 N N . HIS A 1 147 ? -3.328 1.985 -5.738 1.00 90.00 147 HIS A N 1
ATOM 1157 C CA . HIS A 1 147 ? -4.724 1.580 -5.783 1.00 90.00 147 HIS A CA 1
ATOM 1158 C C . HIS A 1 147 ? -5.154 1.074 -7.166 1.00 90.00 147 HIS A C 1
ATOM 1160 O O . HIS A 1 147 ? -5.857 0.072 -7.250 1.00 90.00 147 HIS A O 1
ATOM 1166 N N . PHE A 1 148 ? -4.694 1.696 -8.257 1.00 87.44 148 PHE A N 1
ATOM 1167 C CA . PHE A 1 148 ? -5.119 1.308 -9.608 1.00 87.44 148 PHE A CA 1
ATOM 1168 C C . PHE A 1 148 ? -4.177 0.368 -10.363 1.00 87.44 148 PHE A C 1
ATOM 1170 O O . PHE A 1 148 ? -4.645 -0.337 -11.264 1.00 87.44 148 PHE A O 1
ATOM 1177 N N . TYR A 1 149 ? -2.871 0.376 -10.083 1.00 85.38 149 TYR A N 1
ATOM 1178 C CA . TYR A 1 149 ? -1.882 -0.319 -10.921 1.00 85.38 149 TYR A CA 1
ATOM 1179 C C . TYR A 1 149 ? -1.201 -1.509 -10.249 1.00 85.38 149 TYR A C 1
ATOM 1181 O O . TYR A 1 149 ? -0.781 -2.426 -10.949 1.00 85.38 149 TYR A O 1
ATOM 1189 N N . CYS A 1 150 ? -1.128 -1.546 -8.920 1.00 87.69 150 CYS A N 1
ATOM 1190 C CA . CYS A 1 150 ? -0.362 -2.568 -8.216 1.00 87.69 150 CYS A CA 1
ATOM 1191 C C . CYS A 1 150 ? -1.217 -3.793 -7.877 1.00 87.69 150 CYS A C 1
ATOM 1193 O O . CYS A 1 150 ? -1.787 -3.874 -6.796 1.00 87.69 150 CYS A O 1
ATOM 1195 N N . ASN A 1 151 ? -1.307 -4.778 -8.776 1.00 89.94 151 ASN A N 1
ATOM 1196 C CA . ASN A 1 151 ? -1.923 -6.075 -8.441 1.00 89.94 151 ASN A CA 1
ATOM 1197 C C . ASN A 1 151 ? -0.953 -7.032 -7.717 1.00 89.94 151 ASN A C 1
ATOM 1199 O O . ASN A 1 151 ? -1.377 -8.041 -7.145 1.00 89.94 151 ASN A O 1
ATOM 1203 N N . ARG A 1 152 ? 0.345 -6.726 -7.774 1.00 88.00 152 ARG A N 1
ATOM 1204 C CA . ARG A 1 152 ? 1.421 -7.364 -7.019 1.00 88.00 152 ARG A CA 1
ATOM 1205 C C . ARG A 1 152 ? 2.226 -6.260 -6.336 1.00 88.00 152 ARG A C 1
ATOM 1207 O O . ARG A 1 152 ? 2.657 -5.306 -6.988 1.00 88.00 152 ARG A O 1
ATOM 1214 N N . VAL A 1 153 ? 2.388 -6.378 -5.022 1.00 90.19 153 VAL A N 1
ATOM 1215 C CA . VAL A 1 153 ? 3.138 -5.429 -4.189 1.00 90.19 153 VAL A CA 1
ATOM 1216 C C . VAL A 1 153 ? 4.250 -6.163 -3.446 1.00 90.19 153 VAL A C 1
ATOM 1218 O O . VAL A 1 153 ? 4.019 -7.258 -2.936 1.00 90.19 153 VAL A O 1
ATOM 1221 N N . LEU A 1 154 ? 5.426 -5.538 -3.352 1.00 86.31 154 LEU A N 1
ATOM 1222 C CA . LEU A 1 154 ? 6.562 -5.957 -2.539 1.00 86.31 154 LEU A CA 1
ATOM 1223 C C . LEU A 1 154 ? 6.907 -4.906 -1.463 1.00 86.31 154 LEU A C 1
ATOM 1225 O O . LEU A 1 154 ? 7.329 -3.782 -1.728 1.00 86.31 154 LEU A O 1
ATOM 1229 N N . ILE A 1 155 ? 6.714 -5.358 -0.234 1.00 84.69 155 ILE A N 1
ATOM 1230 C CA . ILE A 1 155 ? 7.022 -4.897 1.119 1.00 84.69 155 ILE A CA 1
ATOM 1231 C C . ILE A 1 155 ? 8.460 -4.952 1.649 1.00 84.69 155 ILE A C 1
ATOM 1233 O O . ILE A 1 155 ? 8.654 -5.731 2.579 1.00 84.69 155 ILE A O 1
ATOM 1237 N N . THR A 1 156 ? 9.476 -4.216 1.173 1.00 75.19 156 THR A N 1
ATOM 1238 C CA . THR A 1 156 ? 10.837 -4.449 1.739 1.00 75.19 156 THR A CA 1
ATOM 1239 C C . THR A 1 156 ? 11.039 -3.882 3.149 1.00 75.19 156 THR A C 1
ATOM 1241 O O . THR A 1 156 ? 11.888 -4.378 3.877 1.00 75.19 156 THR A O 1
ATOM 1244 N N . ALA A 1 157 ? 10.234 -2.900 3.565 1.00 75.50 157 ALA A N 1
ATOM 1245 C CA . ALA A 1 157 ? 10.260 -2.304 4.907 1.00 75.50 157 ALA A CA 1
ATOM 1246 C C . ALA A 1 157 ? 8.839 -2.276 5.517 1.00 75.50 157 ALA A C 1
ATOM 1248 O O . ALA A 1 157 ? 8.153 -1.245 5.444 1.00 75.50 157 ALA A O 1
ATOM 1249 N N . PRO A 1 158 ? 8.363 -3.412 6.064 1.00 79.94 158 PRO A N 1
ATOM 1250 C CA . PRO A 1 158 ? 6.964 -3.621 6.447 1.00 79.94 158 PRO A CA 1
ATOM 1251 C C . PRO A 1 158 ? 6.375 -2.643 7.488 1.00 79.94 158 PRO A C 1
ATOM 1253 O O . PRO A 1 158 ? 5.218 -2.256 7.314 1.00 79.94 158 PRO A O 1
ATOM 1256 N N . PRO A 1 159 ? 7.118 -2.157 8.510 1.00 79.06 159 PRO A N 1
ATOM 1257 C CA . PRO A 1 159 ? 6.605 -1.175 9.479 1.00 79.06 159 PRO A CA 1
ATOM 1258 C C . PRO A 1 159 ? 6.231 0.195 8.888 1.00 79.06 159 PRO A C 1
ATOM 1260 O O . PRO A 1 159 ? 5.665 1.040 9.583 1.00 79.06 159 PRO A O 1
ATOM 1263 N N . SER A 1 160 ? 6.543 0.466 7.617 1.00 79.44 160 SER A N 1
ATOM 1264 C CA . SER A 1 160 ? 6.248 1.750 6.978 1.00 79.44 160 SER A CA 1
ATOM 1265 C C . SER A 1 160 ? 4.740 1.966 6.796 1.00 79.44 160 SER A C 1
ATOM 1267 O O . SER A 1 160 ? 4.105 1.278 6.000 1.00 79.44 160 SER A O 1
ATOM 1269 N N . THR A 1 161 ? 4.174 2.983 7.459 1.00 83.31 161 THR A N 1
ATOM 1270 C CA . THR A 1 161 ? 2.750 3.369 7.344 1.00 83.31 161 THR A CA 1
ATOM 1271 C C . THR A 1 161 ? 2.318 3.572 5.902 1.00 83.31 161 THR A C 1
ATOM 1273 O O . THR A 1 161 ? 1.285 3.058 5.483 1.00 83.31 161 THR A O 1
ATOM 1276 N N . PHE A 1 162 ? 3.155 4.255 5.117 1.00 85.75 162 PHE A N 1
ATOM 1277 C CA . PHE A 1 162 ? 2.917 4.444 3.693 1.00 85.75 162 PHE A CA 1
ATOM 1278 C C . PHE A 1 162 ? 2.800 3.102 2.956 1.00 85.75 162 PHE A C 1
ATOM 1280 O O . PHE A 1 162 ? 1.861 2.901 2.192 1.00 85.75 162 PHE A O 1
ATOM 1287 N N . ALA A 1 163 ? 3.722 2.170 3.209 1.00 86.12 163 ALA A N 1
ATOM 1288 C CA . ALA A 1 163 ? 3.729 0.874 2.540 1.00 86.12 163 ALA A CA 1
ATOM 1289 C C . ALA A 1 163 ? 2.536 0.005 2.938 1.00 86.12 163 ALA A C 1
ATOM 1291 O O . ALA A 1 163 ? 1.962 -0.672 2.091 1.00 86.12 163 ALA A O 1
ATOM 1292 N N . TRP A 1 164 ? 2.144 0.060 4.213 1.00 90.69 164 TRP A N 1
ATOM 1293 C CA . TRP A 1 164 ? 0.982 -0.658 4.715 1.00 90.69 164 TRP A CA 1
ATOM 1294 C C . TRP A 1 164 ? -0.293 -0.208 3.988 1.00 90.69 164 TRP A C 1
ATOM 1296 O O . TRP A 1 164 ? -0.996 -1.036 3.416 1.00 90.69 164 TRP A O 1
ATOM 1306 N N . PHE A 1 165 ? -0.545 1.104 3.891 1.00 92.25 165 PHE A N 1
ATOM 1307 C CA . PHE A 1 165 ? -1.689 1.616 3.123 1.00 92.25 165 PHE A CA 1
ATOM 1308 C C . PHE A 1 165 ? -1.558 1.369 1.614 1.00 92.25 165 PHE A C 1
ATOM 1310 O O . PHE A 1 165 ? -2.550 1.047 0.962 1.00 92.25 165 PHE A O 1
ATOM 1317 N N . MET A 1 166 ? -0.346 1.445 1.058 1.00 92.31 166 MET A N 1
ATOM 1318 C CA . MET A 1 166 ? -0.069 1.111 -0.343 1.00 92.31 166 MET A CA 1
ATOM 1319 C C . MET A 1 166 ? -0.460 -0.343 -0.664 1.00 92.31 166 MET A C 1
ATOM 1321 O O . MET A 1 166 ? -1.098 -0.581 -1.686 1.00 92.31 166 MET A O 1
ATOM 1325 N N . GLY A 1 167 ? -0.131 -1.299 0.214 1.00 93.81 167 GLY A N 1
ATOM 1326 C CA . GLY A 1 167 ? -0.554 -2.699 0.106 1.00 93.81 167 GLY A CA 1
ATOM 1327 C C . GLY A 1 167 ? -2.050 -2.901 0.368 1.00 93.81 167 GLY A C 1
ATOM 1328 O O . GLY A 1 167 ? -2.716 -3.618 -0.371 1.00 93.81 167 GLY A O 1
ATOM 1329 N N . PHE A 1 168 ? -2.615 -2.224 1.373 1.00 93.88 168 PHE A N 1
ATOM 1330 C CA . PHE A 1 168 ? -4.032 -2.343 1.740 1.00 93.88 168 PHE A CA 1
ATOM 1331 C C . PHE A 1 168 ? -4.976 -1.931 0.601 1.00 93.88 168 PHE A C 1
ATOM 1333 O O . PHE A 1 168 ? -5.987 -2.599 0.358 1.00 93.88 168 PHE A O 1
ATOM 1340 N N . LEU A 1 169 ? -4.622 -0.853 -0.107 1.00 93.75 169 LEU A N 1
ATOM 1341 C CA . LEU A 1 169 ? -5.395 -0.267 -1.206 1.00 93.75 169 LEU A CA 1
ATOM 1342 C C . LEU A 1 169 ? -5.109 -0.912 -2.572 1.00 93.75 169 LEU A C 1
ATOM 1344 O O . LEU A 1 169 ? -5.889 -0.699 -3.501 1.00 93.75 169 LEU A O 1
ATOM 1348 N N . ALA A 1 170 ? -4.015 -1.672 -2.693 1.00 93.38 170 ALA A N 1
ATOM 1349 C CA . ALA A 1 170 ? -3.457 -2.219 -3.930 1.00 93.38 170 ALA A CA 1
ATOM 1350 C C . ALA A 1 170 ? -4.502 -2.902 -4.831 1.00 93.38 170 ALA A C 1
ATOM 1352 O O . ALA A 1 170 ? -5.242 -3.773 -4.372 1.00 93.38 170 ALA A O 1
ATOM 1353 N N . ALA A 1 171 ? -4.558 -2.514 -6.112 1.00 89.25 171 ALA A N 1
ATOM 1354 C CA . ALA A 1 171 ? -5.537 -2.997 -7.099 1.00 89.25 171 ALA A CA 1
ATOM 1355 C C . ALA A 1 171 ? -6.980 -3.051 -6.549 1.00 89.25 171 ALA A C 1
ATOM 1357 O O . ALA A 1 171 ? -7.619 -4.105 -6.552 1.00 89.25 171 ALA A O 1
ATOM 1358 N N . ASN A 1 172 ? -7.473 -1.919 -6.043 1.00 88.50 172 ASN A N 1
ATOM 1359 C CA . ASN A 1 172 ? -8.762 -1.778 -5.363 1.00 88.50 172 ASN A CA 1
ATOM 1360 C C . ASN A 1 172 ? -8.972 -2.815 -4.237 1.00 88.50 172 ASN A C 1
ATOM 1362 O O . ASN A 1 172 ? -10.012 -3.460 -4.142 1.00 88.50 172 ASN A O 1
ATOM 1366 N N . GLY A 1 173 ? -7.936 -3.035 -3.425 1.00 89.75 173 GLY A N 1
ATOM 1367 C CA . GLY A 1 173 ? -7.922 -4.030 -2.349 1.00 89.75 173 GLY A CA 1
ATOM 1368 C C . GLY A 1 173 ? -7.826 -5.498 -2.790 1.00 89.75 173 GLY A C 1
ATOM 1369 O O . GLY A 1 173 ? -7.91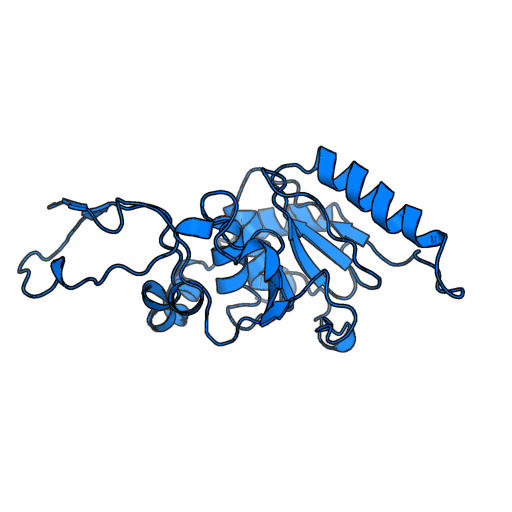8 -6.373 -1.936 1.00 89.75 173 GLY A O 1
ATOM 1370 N N . THR A 1 174 ? -7.622 -5.788 -4.081 1.00 91.38 174 THR A N 1
ATOM 1371 C CA . THR A 1 174 ? -7.460 -7.162 -4.615 1.00 91.38 174 THR A CA 1
ATOM 1372 C C . THR A 1 174 ? -6.008 -7.540 -4.941 1.00 91.38 174 THR A C 1
ATOM 1374 O O . THR A 1 174 ? -5.743 -8.622 -5.465 1.00 91.38 174 THR A O 1
ATOM 1377 N N . GLY A 1 175 ? -5.048 -6.648 -4.682 1.00 91.38 175 GLY A N 1
ATOM 1378 C CA . GLY A 1 175 ? -3.629 -6.901 -4.925 1.00 91.38 175 GLY A CA 1
ATOM 1379 C C . GLY A 1 175 ? -3.029 -7.891 -3.921 1.00 91.38 175 GLY A C 1
ATOM 1380 O O . GLY A 1 175 ? -3.220 -7.741 -2.718 1.00 91.38 175 GLY A O 1
ATOM 1381 N N . LYS A 1 176 ? -2.248 -8.865 -4.411 1.00 92.56 176 LYS A N 1
ATOM 1382 C CA . LYS A 1 176 ? -1.467 -9.779 -3.557 1.00 92.56 176 LYS A CA 1
ATOM 1383 C C . LYS A 1 176 ? -0.216 -9.046 -3.069 1.00 92.56 176 LYS A C 1
ATOM 1385 O O . LYS A 1 176 ? 0.601 -8.594 -3.883 1.00 92.56 176 LYS A O 1
ATOM 1390 N N . VAL A 1 177 ? -0.076 -8.924 -1.754 1.00 93.25 177 VAL A N 1
ATOM 1391 C CA . VAL A 1 177 ? 1.038 -8.230 -1.101 1.00 93.25 177 VAL A CA 1
ATOM 1392 C C . VAL A 1 177 ? 2.021 -9.257 -0.558 1.00 93.25 177 VAL A C 1
ATOM 1394 O O . VAL A 1 177 ? 1.637 -10.153 0.189 1.00 93.25 177 VAL A O 1
ATOM 1397 N N . HIS A 1 178 ? 3.289 -9.097 -0.914 1.00 88.94 178 HIS A N 1
ATOM 1398 C CA . HIS A 1 178 ? 4.406 -9.855 -0.364 1.00 88.94 178 HIS A CA 1
ATOM 1399 C C . HIS A 1 178 ? 5.265 -8.910 0.480 1.00 88.94 178 HIS A C 1
ATOM 1401 O O . HIS A 1 178 ? 5.379 -7.731 0.138 1.00 88.94 178 HIS A O 1
ATOM 1407 N N . PHE A 1 179 ? 5.882 -9.372 1.566 1.00 84.69 179 PHE A N 1
ATOM 1408 C CA . PHE A 1 179 ? 6.689 -8.515 2.441 1.00 84.69 179 PHE A CA 1
ATOM 1409 C C . PHE A 1 179 ? 7.918 -9.218 3.012 1.00 84.69 179 PHE A C 1
ATOM 1411 O O . PHE A 1 179 ? 7.905 -10.424 3.201 1.00 84.69 179 PHE A O 1
ATOM 1418 N N . SER A 1 180 ? 8.992 -8.476 3.296 1.00 78.12 180 SER A N 1
ATOM 1419 C CA . SER A 1 180 ? 10.206 -9.058 3.880 1.00 78.12 180 SER A CA 1
ATOM 1420 C C . SER A 1 180 ? 9.925 -9.573 5.292 1.00 78.12 180 SER A C 1
ATOM 1422 O O . SER A 1 180 ? 9.671 -8.784 6.203 1.00 78.12 180 SER A O 1
ATOM 1424 N N . GLU A 1 181 ? 9.996 -10.892 5.485 1.00 76.38 181 GLU A N 1
ATOM 1425 C CA . GLU A 1 181 ? 9.831 -11.529 6.796 1.00 76.38 181 GLU A CA 1
ATOM 1426 C C . GLU A 1 181 ? 10.959 -11.092 7.748 1.00 76.38 181 GLU A C 1
ATOM 1428 O O . GLU A 1 181 ? 10.719 -10.860 8.930 1.00 76.38 181 GLU A O 1
ATOM 1433 N N . THR A 1 182 ? 12.179 -10.900 7.229 1.00 70.75 182 THR A N 1
ATOM 1434 C CA . THR A 1 182 ? 13.354 -10.438 7.989 1.00 70.75 182 THR A CA 1
ATOM 1435 C C . THR A 1 182 ? 13.089 -9.103 8.686 1.00 70.75 182 THR A C 1
ATOM 1437 O O . THR A 1 182 ? 13.331 -8.977 9.883 1.00 70.75 182 THR A O 1
ATOM 1440 N N . TYR A 1 183 ? 12.527 -8.128 7.965 1.00 67.25 183 TYR A N 1
ATOM 1441 C CA . TYR A 1 183 ? 12.210 -6.796 8.499 1.00 67.25 183 TYR A CA 1
ATOM 1442 C C . TYR A 1 183 ? 10.784 -6.692 9.074 1.00 67.25 183 TYR A C 1
ATOM 1444 O O . TYR A 1 183 ? 10.316 -5.602 9.400 1.00 67.25 183 TYR A O 1
ATOM 1452 N N . ALA A 1 184 ? 10.094 -7.827 9.219 1.00 62.25 184 ALA A N 1
ATOM 1453 C CA . ALA A 1 184 ? 8.871 -7.971 10.005 1.00 62.25 184 ALA A CA 1
ATOM 1454 C C . ALA A 1 184 ? 9.124 -8.609 11.389 1.00 62.25 184 ALA A C 1
ATOM 1456 O O . ALA A 1 184 ? 8.181 -8.764 12.165 1.00 62.25 184 ALA A O 1
ATOM 1457 N N . LYS A 1 185 ? 10.369 -8.993 11.712 1.00 57.25 185 LYS A N 1
ATOM 1458 C CA . LYS A 1 185 ? 10.730 -9.622 12.993 1.00 57.25 185 LYS A CA 1
ATOM 1459 C C . LYS A 1 185 ? 11.226 -8.594 14.023 1.00 57.25 185 LYS A C 1
ATOM 1461 O O . LYS A 1 185 ? 12.007 -7.710 13.669 1.00 57.25 185 LYS A O 1
ATOM 1466 N N . PRO A 1 186 ? 10.852 -8.732 15.310 1.00 47.94 186 PRO A N 1
ATOM 1467 C CA . PRO A 1 186 ? 11.434 -7.959 16.406 1.00 47.94 186 PRO A CA 1
ATOM 1468 C C . PRO A 1 186 ? 12.968 -8.061 16.441 1.00 47.94 186 PRO A C 1
ATOM 1470 O O . PRO A 1 186 ? 13.507 -9.146 16.643 1.00 47.94 186 PRO A O 1
ATOM 1473 N N . GLY A 1 187 ? 13.679 -6.939 16.283 1.00 48.31 187 GLY A N 1
ATOM 1474 C CA . GLY A 1 187 ? 15.150 -6.947 16.300 1.00 48.31 187 GLY A CA 1
ATOM 1475 C C . GLY A 1 187 ? 15.810 -5.569 16.377 1.00 48.31 187 GLY A C 1
ATOM 1476 O O . GLY A 1 187 ? 16.525 -5.292 17.340 1.00 48.31 187 GLY A O 1
ATOM 1477 N N . GLY A 1 188 ? 15.544 -4.691 15.402 1.00 44.97 188 GLY A N 1
ATOM 1478 C CA . GLY A 1 188 ? 16.248 -3.409 15.235 1.00 44.97 188 GLY A CA 1
ATOM 1479 C C . GLY A 1 188 ? 15.644 -2.236 16.012 1.00 44.97 188 GLY A C 1
ATOM 1480 O O . GLY A 1 188 ? 16.280 -1.694 16.917 1.00 44.97 188 GLY A O 1
ATOM 1481 N N . GLY A 1 189 ? 14.399 -1.871 15.704 1.00 60.91 189 GLY A N 1
ATOM 1482 C CA . GLY A 1 189 ? 13.759 -0.639 16.165 1.00 60.91 189 GLY A CA 1
ATOM 1483 C C . GLY A 1 189 ? 12.247 -0.780 16.349 1.00 60.91 189 GLY A C 1
ATOM 1484 O O . GLY A 1 189 ? 11.792 -1.387 17.323 1.00 60.91 189 GLY A O 1
ATOM 1485 N N . LEU A 1 190 ? 11.465 -0.182 15.441 1.00 55.69 190 LEU A N 1
ATOM 1486 C CA . LEU A 1 190 ? 9.991 -0.152 15.483 1.00 55.69 190 LEU A CA 1
ATOM 1487 C C . LEU A 1 190 ? 9.384 -1.570 15.470 1.00 55.69 190 LEU A C 1
ATOM 1489 O O . LEU A 1 190 ? 8.359 -1.828 16.100 1.00 55.69 190 LEU A O 1
ATOM 1493 N N . GLU A 1 191 ? 10.076 -2.519 14.844 1.00 60.19 191 GLU A N 1
ATOM 1494 C CA . GLU A 1 191 ? 9.702 -3.933 14.707 1.00 60.19 191 GLU A CA 1
ATOM 1495 C C . GLU A 1 191 ? 9.559 -4.631 16.066 1.00 60.19 191 GLU A C 1
ATOM 1497 O O . GLU A 1 191 ? 8.786 -5.576 16.186 1.00 60.19 191 GLU A O 1
ATOM 1502 N N . LYS A 1 192 ? 10.234 -4.150 17.124 1.00 62.34 192 LYS A N 1
ATOM 1503 C CA . LYS A 1 192 ? 10.084 -4.682 18.498 1.00 62.34 192 LYS A CA 1
ATOM 1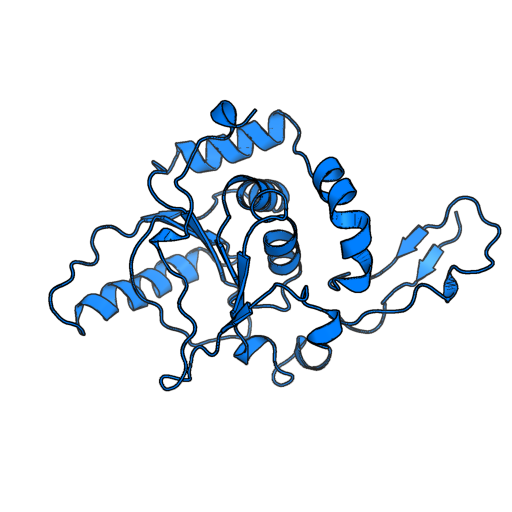504 C C . LYS A 1 192 ? 8.657 -4.559 19.038 1.00 62.34 192 LYS A C 1
ATOM 1506 O O . LYS A 1 192 ? 8.299 -5.206 20.021 1.00 62.34 192 LYS A O 1
ATOM 1511 N N . GLN A 1 193 ? 7.849 -3.703 18.422 1.00 65.94 193 GLN A N 1
ATOM 1512 C CA . GLN A 1 193 ? 6.469 -3.448 18.809 1.00 65.94 193 GLN A CA 1
ATOM 1513 C C . GLN A 1 193 ? 5.479 -4.143 17.866 1.00 65.94 193 GLN A C 1
ATOM 1515 O O . GLN A 1 193 ? 4.328 -4.306 18.246 1.00 65.94 193 GLN A O 1
ATOM 1520 N N . LEU A 1 194 ? 5.912 -4.624 16.699 1.00 76.19 194 LEU A N 1
ATOM 1521 C CA . LEU A 1 194 ? 5.046 -5.247 15.703 1.00 76.19 194 LEU A CA 1
ATOM 1522 C C . LEU A 1 194 ? 4.597 -6.652 16.138 1.00 76.19 194 LEU A C 1
ATOM 1524 O O . LEU A 1 194 ? 5.420 -7.500 16.479 1.00 76.19 194 LEU A O 1
ATOM 1528 N N . ILE A 1 195 ? 3.286 -6.903 16.096 1.00 81.56 195 ILE A N 1
ATOM 1529 C CA . ILE A 1 195 ? 2.694 -8.242 16.246 1.00 81.56 195 ILE A CA 1
ATOM 1530 C C . ILE A 1 195 ? 2.184 -8.668 14.859 1.00 81.56 195 ILE A C 1
ATOM 1532 O O . ILE A 1 195 ? 1.175 -8.122 14.408 1.00 81.56 195 ILE A O 1
ATOM 1536 N N . PRO A 1 196 ? 2.851 -9.600 14.142 1.00 83.38 196 PRO A N 1
ATOM 1537 C CA . PRO A 1 196 ? 2.543 -9.868 12.733 1.00 83.38 196 PRO A CA 1
ATOM 1538 C C . PRO A 1 196 ? 1.084 -10.261 12.479 1.00 83.38 196 PRO A C 1
ATOM 1540 O O . PRO A 1 196 ? 0.482 -9.775 11.524 1.00 83.38 196 PRO A O 1
ATOM 1543 N N . SER A 1 197 ? 0.505 -11.067 13.375 1.00 86.56 197 SER A N 1
ATOM 1544 C CA . SER A 1 197 ? -0.885 -11.538 13.325 1.00 86.56 197 SER A CA 1
ATOM 1545 C C . SER A 1 197 ? -1.938 -10.453 13.578 1.00 86.56 197 SER A C 1
ATOM 1547 O O . SER A 1 197 ? -3.094 -10.655 13.232 1.00 86.56 197 SER A O 1
ATOM 1549 N N . GLU A 1 198 ? -1.572 -9.305 14.153 1.00 87.06 198 GLU A N 1
ATOM 1550 C CA . GLU A 1 198 ? -2.455 -8.135 14.278 1.00 87.06 198 GLU A CA 1
ATOM 1551 C C . GLU A 1 198 ? -2.199 -7.115 13.159 1.00 87.06 198 GLU A C 1
ATOM 1553 O O . GLU A 1 198 ? -3.099 -6.379 12.744 1.00 87.06 198 GLU A O 1
ATOM 1558 N N . PHE A 1 199 ? -0.953 -7.035 12.694 1.00 88.69 199 PHE A N 1
ATOM 1559 C CA . PHE A 1 199 ? -0.462 -5.985 11.811 1.00 88.69 199 PHE A CA 1
ATOM 1560 C C . PHE A 1 199 ? -0.799 -6.239 10.338 1.00 88.69 199 PHE A C 1
ATOM 1562 O O . PHE A 1 199 ? -1.399 -5.379 9.689 1.00 88.69 199 PHE A O 1
ATOM 1569 N N . PHE A 1 200 ? -0.422 -7.402 9.806 1.00 90.94 200 PHE A N 1
ATOM 1570 C CA . PHE A 1 200 ? -0.654 -7.769 8.406 1.00 90.94 200 PHE A CA 1
ATOM 1571 C C . PHE A 1 200 ? -2.068 -8.304 8.202 1.00 90.94 200 PHE A C 1
ATOM 1573 O O . PHE A 1 200 ? -2.691 -8.768 9.155 1.00 90.94 200 PHE A O 1
ATOM 1580 N N . LEU A 1 201 ? -2.584 -8.242 6.972 1.00 93.25 201 LEU A N 1
ATOM 1581 C CA . LEU A 1 201 ? -3.816 -8.954 6.632 1.00 93.25 201 LEU A CA 1
ATOM 1582 C C . LEU A 1 201 ? -3.498 -10.459 6.492 1.00 93.25 201 LEU A C 1
ATOM 1584 O O . LEU A 1 201 ? -2.385 -10.792 6.080 1.00 93.25 201 LEU A O 1
ATOM 1588 N N . PRO A 1 202 ? -4.447 -11.370 6.780 1.00 91.81 202 PRO A N 1
ATOM 1589 C CA . PRO A 1 202 ? -4.209 -12.816 6.695 1.00 91.81 202 PRO A CA 1
ATOM 1590 C C . PRO A 1 202 ? -3.828 -13.343 5.299 1.00 91.81 202 PRO A C 1
ATOM 1592 O O . PRO A 1 202 ? -3.287 -14.438 5.196 1.00 91.81 202 PRO A O 1
ATOM 1595 N N . ASP A 1 203 ? -4.113 -12.587 4.235 1.00 92.62 203 ASP A N 1
ATOM 1596 C CA . ASP A 1 203 ? -3.791 -12.903 2.836 1.00 92.62 203 ASP A CA 1
ATOM 1597 C C . ASP A 1 203 ? -2.431 -12.339 2.368 1.00 92.62 203 ASP A C 1
ATOM 1599 O O . ASP A 1 203 ? -2.053 -12.513 1.206 1.00 92.62 203 ASP A O 1
ATOM 1603 N N . TRP A 1 204 ? -1.685 -11.651 3.242 1.00 93.19 204 TRP A N 1
ATOM 1604 C CA . TRP A 1 204 ? -0.362 -11.109 2.920 1.00 93.19 204 TRP A CA 1
ATOM 1605 C C . TRP A 1 204 ? 0.741 -12.132 3.164 1.00 93.19 204 TRP A C 1
ATOM 1607 O O . TRP A 1 204 ? 0.782 -12.810 4.189 1.00 93.19 204 TRP A O 1
ATOM 1617 N N . VAL A 1 205 ? 1.690 -12.185 2.235 1.00 90.38 205 VAL A N 1
ATOM 1618 C CA . VAL A 1 205 ? 2.666 -13.270 2.146 1.00 90.38 205 VAL A CA 1
ATOM 1619 C C . VAL A 1 205 ? 4.052 -12.836 2.647 1.00 90.38 205 VAL A C 1
ATOM 1621 O O . VAL A 1 205 ? 4.637 -11.903 2.086 1.00 90.38 205 VAL A O 1
ATOM 1624 N N . PRO A 1 206 ? 4.625 -13.491 3.672 1.00 85.75 206 PRO A N 1
ATOM 1625 C CA . PRO A 1 206 ? 6.002 -13.250 4.091 1.00 85.75 206 PRO A CA 1
ATOM 1626 C C . PRO A 1 206 ? 7.009 -13.859 3.100 1.00 85.75 206 PRO A C 1
ATOM 1628 O O . PRO A 1 206 ? 6.878 -15.006 2.688 1.00 85.75 206 PRO A O 1
ATOM 1631 N N . LEU A 1 207 ? 8.067 -13.117 2.772 1.00 77.00 207 LEU A N 1
ATOM 1632 C CA . LEU A 1 207 ? 9.199 -13.568 1.959 1.00 77.00 207 LEU A CA 1
ATOM 1633 C C . LEU A 1 207 ? 10.468 -13.674 2.803 1.00 77.00 207 LEU A C 1
ATOM 1635 O O . LEU A 1 207 ? 10.910 -12.695 3.416 1.00 77.00 207 LEU A O 1
ATOM 1639 N N . ARG A 1 208 ? 11.115 -14.840 2.764 1.00 69.12 208 ARG A N 1
ATOM 1640 C CA . ARG A 1 208 ? 12.428 -15.074 3.378 1.00 69.12 208 ARG A CA 1
ATOM 1641 C C . ARG A 1 208 ? 13.545 -14.749 2.394 1.00 69.12 208 ARG A C 1
ATOM 1643 O O . ARG A 1 208 ? 14.064 -15.620 1.711 1.00 69.12 208 ARG A O 1
ATOM 1650 N N . MET A 1 209 ? 13.953 -13.483 2.348 1.00 54.84 209 MET A N 1
ATOM 1651 C CA . MET A 1 209 ? 14.922 -12.977 1.357 1.00 54.84 209 MET A CA 1
ATOM 1652 C C . MET A 1 209 ? 16.370 -13.509 1.505 1.00 54.84 209 MET A C 1
ATOM 1654 O O . MET A 1 209 ? 17.252 -13.079 0.764 1.00 54.84 209 MET A O 1
ATOM 1658 N N . HIS A 1 210 ? 16.632 -14.414 2.455 1.00 52.56 210 HIS A N 1
ATOM 1659 C CA . HIS A 1 210 ? 17.948 -15.022 2.707 1.00 52.56 210 HIS A CA 1
ATOM 1660 C C . HIS A 1 210 ? 17.912 -16.560 2.795 1.00 52.56 210 HIS A C 1
ATOM 1662 O O . HIS A 1 210 ? 18.942 -17.168 3.073 1.00 52.56 210 HIS A O 1
ATOM 1668 N N . ASP A 1 211 ? 16.753 -17.193 2.586 1.00 51.75 211 ASP A N 1
ATOM 1669 C CA . ASP A 1 211 ? 16.599 -18.652 2.631 1.00 51.75 211 ASP A CA 1
ATOM 1670 C C . ASP A 1 211 ? 16.490 -19.195 1.201 1.00 51.75 211 ASP A C 1
ATOM 1672 O O . ASP A 1 211 ? 15.452 -19.082 0.551 1.00 51.75 211 ASP A O 1
ATOM 1676 N N . THR A 1 212 ? 17.581 -19.767 0.692 1.00 53.44 212 THR A N 1
ATOM 1677 C CA . THR A 1 212 ? 17.630 -20.361 -0.653 1.00 53.44 212 THR A CA 1
ATOM 1678 C C . THR A 1 212 ? 17.016 -21.761 -0.720 1.00 53.44 212 THR A C 1
ATOM 1680 O O . THR A 1 212 ? 16.904 -22.311 -1.814 1.00 53.44 212 THR A O 1
ATOM 1683 N N . SER A 1 213 ? 16.613 -22.347 0.416 1.00 50.72 213 SER A N 1
ATOM 1684 C CA . SER A 1 213 ? 16.040 -23.700 0.482 1.00 50.72 213 SER A CA 1
ATOM 1685 C C . SER A 1 213 ? 14.516 -23.729 0.332 1.00 50.72 213 SER A C 1
ATOM 1687 O O . SER A 1 213 ? 13.972 -24.734 -0.116 1.00 50.72 213 SER A O 1
ATOM 1689 N N . ASN A 1 214 ? 13.835 -22.628 0.668 1.00 51.94 214 ASN A N 1
ATOM 1690 C CA . ASN A 1 214 ? 12.396 -22.427 0.483 1.00 51.94 214 ASN A CA 1
ATOM 1691 C C . ASN A 1 214 ? 12.114 -20.954 0.143 1.00 51.94 214 ASN A C 1
ATOM 1693 O O . ASN A 1 214 ? 11.745 -20.164 1.017 1.00 51.94 214 ASN A O 1
ATOM 1697 N N . PHE A 1 215 ? 12.292 -20.577 -1.125 1.00 52.97 215 PHE A N 1
ATOM 1698 C CA . PHE A 1 215 ? 11.958 -19.234 -1.597 1.00 52.97 215 PHE A CA 1
ATOM 1699 C C . PHE A 1 215 ? 10.512 -19.168 -2.114 1.00 52.97 215 PHE A C 1
ATOM 1701 O O . PHE A 1 215 ? 10.074 -20.013 -2.890 1.00 52.97 215 PHE A O 1
ATOM 1708 N N . GLU A 1 216 ? 9.775 -18.132 -1.708 1.00 62.41 216 GLU A N 1
ATOM 1709 C CA . GLU A 1 216 ? 8.515 -17.750 -2.354 1.00 62.41 216 GLU A CA 1
ATOM 1710 C C . GLU A 1 216 ? 8.809 -16.809 -3.531 1.00 62.41 216 GLU A C 1
ATOM 1712 O O . GLU A 1 216 ? 9.504 -15.801 -3.377 1.00 62.41 216 GLU A O 1
ATOM 1717 N N . GLU A 1 217 ? 8.278 -17.135 -4.711 1.00 63.12 217 GLU A N 1
ATOM 1718 C CA . GLU A 1 217 ? 8.516 -16.396 -5.954 1.00 63.12 217 GLU A CA 1
ATOM 1719 C C . GLU A 1 217 ? 7.317 -15.513 -6.335 1.00 63.12 217 GLU A C 1
ATOM 1721 O O . GLU A 1 217 ? 6.172 -15.966 -6.400 1.00 63.12 217 GLU A O 1
ATOM 1726 N N . ILE A 1 218 ? 7.578 -14.244 -6.677 1.00 66.56 218 ILE A N 1
ATOM 1727 C CA . ILE A 1 218 ? 6.569 -13.376 -7.298 1.00 66.56 218 ILE A CA 1
ATOM 1728 C C . ILE A 1 218 ? 6.529 -13.668 -8.802 1.00 66.56 218 ILE A C 1
ATOM 1730 O O . ILE A 1 218 ? 7.207 -13.021 -9.600 1.00 66.56 218 ILE A O 1
ATOM 1734 N N . ARG A 1 219 ? 5.699 -14.642 -9.177 1.00 62.22 219 ARG A N 1
ATOM 1735 C CA . ARG A 1 219 ? 5.487 -15.070 -10.564 1.00 62.22 219 ARG A CA 1
ATOM 1736 C C . ARG A 1 219 ? 5.048 -13.935 -11.494 1.00 62.22 219 ARG A C 1
ATOM 1738 O O . ARG A 1 219 ? 4.091 -13.210 -11.216 1.00 62.22 219 ARG A O 1
ATOM 1745 N N . ILE A 1 220 ? 5.732 -13.812 -12.632 1.00 60.81 220 ILE A N 1
ATOM 1746 C CA . ILE A 1 220 ? 5.577 -12.702 -13.592 1.00 60.81 220 ILE A CA 1
ATOM 1747 C C . ILE A 1 220 ? 4.262 -12.786 -14.377 1.00 60.81 220 ILE A C 1
ATOM 1749 O O . ILE A 1 220 ? 3.664 -11.755 -14.697 1.00 60.81 220 ILE A O 1
ATOM 1753 N N . ASP A 1 221 ? 3.796 -14.002 -14.662 1.00 66.00 221 ASP A N 1
ATOM 1754 C CA . ASP A 1 221 ? 2.528 -14.283 -15.339 1.00 66.00 221 ASP A CA 1
ATOM 1755 C C . ASP A 1 221 ? 1.302 -13.910 -14.487 1.00 66.00 221 ASP A C 1
ATOM 1757 O O . ASP A 1 221 ? 0.223 -13.663 -15.021 1.00 66.00 221 ASP A O 1
ATOM 1761 N N . GLU A 1 222 ? 1.479 -13.755 -13.171 1.00 70.69 222 GLU A N 1
ATOM 1762 C CA . GLU A 1 222 ? 0.452 -13.238 -12.265 1.00 70.69 222 GLU A CA 1
ATOM 1763 C C . GLU A 1 222 ? 0.422 -11.699 -12.163 1.00 70.69 222 GLU A C 1
ATOM 1765 O O . GLU A 1 222 ? -0.461 -11.130 -11.508 1.00 70.69 222 GLU A O 1
ATOM 1770 N N . ILE A 1 223 ? 1.387 -10.993 -12.758 1.00 75.88 223 ILE A N 1
ATOM 1771 C CA . ILE A 1 223 ? 1.452 -9.528 -12.738 1.00 75.88 223 ILE A CA 1
ATOM 1772 C C . ILE A 1 223 ? 0.561 -8.979 -13.862 1.00 75.88 223 ILE A C 1
ATOM 1774 O O . ILE A 1 223 ? 0.700 -9.353 -15.024 1.00 75.88 223 ILE A O 1
ATOM 1778 N N . ARG A 1 224 ? -0.353 -8.055 -13.541 1.00 77.69 224 ARG A N 1
ATOM 1779 C CA . ARG A 1 224 ? -1.264 -7.464 -14.531 1.00 77.69 224 ARG A CA 1
ATOM 1780 C C . ARG A 1 224 ? -0.520 -6.490 -15.459 1.00 77.69 224 ARG A C 1
ATOM 1782 O O . ARG A 1 224 ? 0.368 -5.763 -14.998 1.00 77.69 224 ARG A O 1
ATOM 1789 N N . PRO A 1 225 ? -0.924 -6.402 -16.739 1.00 77.19 225 PRO A N 1
ATOM 1790 C CA . PRO A 1 225 ? -0.428 -5.383 -17.651 1.00 77.19 225 PRO A CA 1
ATOM 1791 C C . PRO A 1 225 ? -0.875 -3.979 -17.222 1.00 77.19 225 PRO A C 1
ATOM 1793 O O . PRO A 1 225 ? -1.953 -3.774 -16.654 1.00 77.19 225 PRO A O 1
ATOM 1796 N N . PHE A 1 226 ? -0.050 -2.986 -17.543 1.00 78.88 226 PHE A N 1
ATOM 1797 C CA . PHE A 1 226 ? -0.385 -1.577 -17.407 1.00 78.88 226 PHE A CA 1
ATOM 1798 C C . PHE A 1 226 ? -1.558 -1.195 -18.324 1.00 78.88 226 PHE A C 1
ATOM 1800 O O . PHE A 1 226 ? -1.486 -1.346 -19.541 1.00 78.88 226 PHE A O 1
ATOM 1807 N N . ILE A 1 227 ? -2.618 -0.638 -17.733 1.00 79.19 227 ILE A N 1
ATOM 1808 C CA . ILE A 1 227 ? -3.781 -0.080 -18.438 1.00 79.19 227 ILE A CA 1
ATOM 1809 C C . ILE A 1 227 ? -4.035 1.326 -17.859 1.00 79.19 227 ILE A C 1
ATOM 1811 O O . ILE A 1 227 ? -4.303 1.403 -16.653 1.00 79.19 227 ILE A O 1
ATOM 1815 N N . PRO A 1 228 ? -3.935 2.416 -18.654 1.00 77.50 228 PRO A N 1
ATOM 1816 C CA . PRO A 1 228 ? -4.080 3.804 -18.187 1.00 77.50 228 PRO A CA 1
ATOM 1817 C C . PRO A 1 228 ? -5.376 4.089 -17.408 1.00 77.50 228 PRO A C 1
ATOM 1819 O O . PRO A 1 228 ? -6.412 3.509 -17.724 1.00 77.50 228 PRO A O 1
ATOM 1822 N N . LEU A 1 229 ? -5.348 5.030 -16.449 1.00 76.88 229 LEU A N 1
ATOM 1823 C CA . LEU A 1 229 ? -6.521 5.388 -15.620 1.00 76.88 229 LEU A CA 1
ATOM 1824 C C . LEU A 1 229 ? -7.724 5.818 -16.463 1.00 76.88 229 LEU A C 1
ATOM 1826 O O . LEU A 1 229 ? -8.825 5.332 -16.229 1.00 76.88 229 LEU A O 1
ATOM 1830 N N . LYS A 1 230 ? -7.513 6.645 -17.493 1.00 70.25 230 LYS A N 1
ATOM 1831 C CA . LYS A 1 230 ? -8.549 7.045 -18.461 1.00 70.25 230 LYS A CA 1
ATOM 1832 C C . LYS A 1 230 ? -9.252 5.889 -19.199 1.00 70.25 230 LYS A C 1
ATOM 1834 O O . LYS A 1 230 ? -10.262 6.135 -19.841 1.00 70.25 230 LYS A O 1
ATOM 1839 N N . ASN A 1 231 ? -8.716 4.665 -19.136 1.00 64.38 231 ASN A N 1
ATOM 1840 C CA . ASN A 1 231 ? -9.290 3.451 -19.725 1.00 64.38 231 ASN A CA 1
ATOM 1841 C C . ASN A 1 231 ? -9.853 2.484 -18.649 1.00 64.38 231 ASN A C 1
ATOM 1843 O O . ASN A 1 231 ? -10.178 1.344 -18.971 1.00 64.38 231 ASN A O 1
ATOM 1847 N N . LYS A 1 232 ? -9.892 2.895 -17.372 1.00 64.00 232 LYS A N 1
ATOM 1848 C CA . LYS A 1 232 ? -10.399 2.123 -16.215 1.00 64.00 232 LYS A CA 1
ATOM 1849 C C . LYS A 1 232 ? -11.636 2.751 -15.554 1.00 64.00 232 LYS A C 1
ATOM 1851 O O . LYS A 1 232 ? -12.100 2.215 -14.550 1.00 64.00 232 LYS A O 1
ATOM 1856 N N . ALA A 1 233 ? -12.090 3.893 -16.066 1.00 50.06 233 ALA A N 1
ATOM 1857 C CA . ALA A 1 233 ? -13.242 4.655 -15.589 1.00 50.06 233 ALA A CA 1
ATOM 1858 C C . ALA A 1 233 ? -14.461 4.409 -16.487 1.00 50.06 233 ALA A C 1
ATOM 1860 O O . ALA A 1 233 ? -14.233 4.211 -17.702 1.00 50.06 233 ALA A O 1
#